Protein AF-A0A3C1B8A2-F1 (afdb_monomer)

Secondary structure (DSSP, 8-state):
-EE--TTSTTHHHHHHHHHHHHHHHHHHHT--------EE-GGGSS--B----------TT----S---SSSPPEEEEESPB-STTTTHHHHHTS---TTGGG--S------HHHHHHHHHHHHHHHHHT-EEEEEE--TTHHHHHHHHHHHHTT------GGGS-BSSTT--HHHHHH---SSEEEEEE-GGGHHHHHHH-

Solvent-accessible surface area (backbone atoms only — not comparable to full-atom values): 11774 Å² total; per-residue (Å²): 62,38,33,14,30,83,83,41,87,61,31,61,59,50,53,53,51,51,52,50,49,54,49,52,39,30,62,63,45,68,50,83,83,88,73,86,59,81,48,69,39,65,88,19,61,86,59,62,46,85,76,85,86,86,87,84,89,75,59,90,91,68,73,81,46,48,39,40,74,78,84,91,54,50,76,44,83,46,65,54,54,43,35,73,28,15,56,60,39,59,61,56,76,71,50,84,92,58,98,66,56,88,75,65,78,77,45,78,63,73,77,56,34,64,60,36,37,52,43,50,53,39,50,58,54,41,53,72,72,66,27,60,60,17,50,40,66,30,48,71,38,7,54,49,44,39,48,49,54,22,15,55,68,38,78,46,86,73,88,82,65,74,89,73,56,60,61,71,52,82,89,67,46,73,67,42,60,34,26,14,26,33,48,51,32,37,41,31,32,37,41,74,92,34,48,70,62,52,59,70,66,107

Foldseek 3Di:
DEAEAPPQPCRVVVVVVLVCVCCVLCVLLVHDPPDDDYYYYNVCSPPGDDDDDDDDDDDPVLDAALADEDDPFDKDKDFDAFDLAQQCVVVVVVDDDDPCVVVPPDRDADDDSNRLSLLVVLVVVLSVVVFFNHKDAAAAQGQQCSQVVNQVSNVHHDDDDLVPGGHPDPPDDPSSRRGTRHPTMMITTTDPVCVVVSVVSD

Structure (mmCIF, N/CA/C/O backbone):
data_AF-A0A3C1B8A2-F1
#
_entry.id   AF-A0A3C1B8A2-F1
#
loop_
_atom_site.group_PDB
_atom_site.id
_atom_site.type_symbol
_atom_site.label_atom_id
_atom_site.label_alt_id
_atom_site.label_comp_id
_atom_site.label_asym_id
_atom_site.label_entity_id
_atom_site.label_seq_id
_atom_site.pdbx_PDB_ins_code
_atom_site.Cartn_x
_atom_site.Cartn_y
_atom_site.Cartn_z
_atom_site.occupancy
_atom_site.B_iso_or_equiv
_atom_site.auth_seq_id
_atom_site.auth_comp_id
_atom_site.auth_asym_id
_atom_site.auth_atom_id
_atom_site.pdbx_PDB_model_num
ATOM 1 N N . LEU A 1 1 ? 1.945 -1.568 -19.629 1.00 96.62 1 LEU A N 1
ATOM 2 C CA . LEU A 1 1 ? 3.411 -1.673 -19.493 1.00 96.62 1 LEU A CA 1
ATOM 3 C C . LEU A 1 1 ? 4.050 -1.090 -20.739 1.00 96.62 1 LEU A C 1
ATOM 5 O O . LEU A 1 1 ? 3.751 -1.561 -21.833 1.00 96.62 1 LEU A O 1
ATOM 9 N N . SER A 1 2 ? 4.893 -0.077 -20.579 1.00 97.94 2 SER A N 1
ATOM 10 C CA . SER A 1 2 ? 5.586 0.559 -21.702 1.00 97.94 2 SER A CA 1
ATOM 11 C C . SER A 1 2 ? 7.087 0.496 -21.473 1.00 97.94 2 SER A C 1
ATOM 13 O O . SER A 1 2 ? 7.578 0.992 -20.461 1.00 97.94 2 SER A O 1
ATOM 15 N N . PHE A 1 3 ? 7.806 -0.130 -22.396 1.00 98.25 3 PHE A N 1
ATOM 16 C CA . PHE A 1 3 ? 9.257 -0.282 -22.332 1.00 98.25 3 PHE A CA 1
ATOM 17 C C . PHE A 1 3 ? 9.930 0.388 -23.526 1.00 98.25 3 PHE A C 1
ATOM 19 O O . PHE A 1 3 ? 9.269 0.729 -24.508 1.00 98.25 3 PHE A O 1
ATOM 26 N N . GLY A 1 4 ? 11.247 0.575 -23.421 1.00 97.69 4 GLY A N 1
ATOM 27 C CA . GLY A 1 4 ? 12.079 1.108 -24.495 1.00 97.69 4 GLY A CA 1
ATOM 28 C C . GLY A 1 4 ? 12.075 0.243 -25.756 1.00 97.69 4 GLY A C 1
ATOM 29 O O . GLY A 1 4 ? 11.410 -0.790 -25.833 1.00 97.69 4 GLY A O 1
ATOM 30 N N . ALA A 1 5 ? 12.874 0.630 -26.745 1.00 97.75 5 ALA A N 1
ATOM 31 C CA . ALA A 1 5 ? 13.094 -0.164 -27.946 1.00 97.75 5 ALA A CA 1
ATOM 32 C C . ALA A 1 5 ? 13.555 -1.592 -27.592 1.00 97.75 5 ALA A C 1
ATOM 34 O O . ALA A 1 5 ? 14.249 -1.813 -26.595 1.00 97.75 5 ALA A O 1
ATOM 35 N N . VAL A 1 6 ? 13.156 -2.576 -28.400 1.00 96.38 6 VAL A N 1
ATOM 36 C CA . VAL A 1 6 ? 13.402 -4.007 -28.125 1.00 96.38 6 VAL A CA 1
ATOM 37 C C . VAL A 1 6 ? 14.900 -4.339 -28.094 1.00 96.38 6 VAL A C 1
ATOM 39 O O . VAL A 1 6 ? 15.326 -5.213 -27.342 1.00 96.38 6 VAL A O 1
ATOM 42 N N . ASP A 1 7 ? 15.695 -3.625 -28.886 1.00 96.56 7 ASP A N 1
ATOM 43 C CA . ASP A 1 7 ? 17.152 -3.733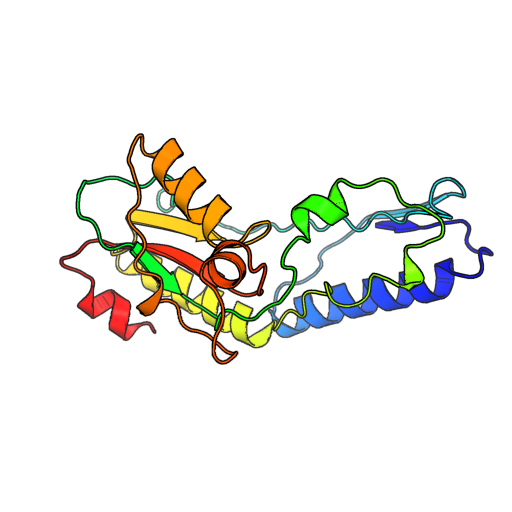 -28.981 1.00 96.56 7 ASP A CA 1
ATOM 44 C C . ASP A 1 7 ? 17.902 -2.865 -27.957 1.00 96.56 7 ASP A C 1
ATOM 46 O O . ASP A 1 7 ? 19.120 -2.995 -27.816 1.00 96.56 7 ASP A O 1
ATOM 50 N N . HIS A 1 8 ? 17.202 -2.011 -27.202 1.00 96.88 8 HIS A N 1
ATOM 51 C CA . HIS A 1 8 ? 17.835 -1.192 -26.179 1.00 96.88 8 HIS A CA 1
ATOM 52 C C . HIS A 1 8 ? 18.390 -2.083 -25.045 1.00 96.88 8 HIS A C 1
ATOM 54 O O . HIS A 1 8 ? 17.655 -2.923 -24.508 1.00 96.88 8 HIS A O 1
ATOM 60 N N . PRO A 1 9 ? 19.654 -1.894 -24.605 1.00 96.06 9 PRO A N 1
ATOM 61 C CA . PRO A 1 9 ? 20.339 -2.834 -23.709 1.00 96.06 9 PRO A CA 1
ATOM 62 C C . PRO A 1 9 ? 19.605 -3.135 -22.394 1.00 96.06 9 PRO A C 1
ATOM 64 O O . PRO A 1 9 ? 19.678 -4.252 -21.884 1.00 96.06 9 PRO A O 1
ATOM 67 N N . LYS A 1 10 ? 18.875 -2.151 -21.846 1.00 94.31 10 LYS A N 1
ATOM 68 C CA . LYS A 1 10 ? 18.133 -2.293 -20.579 1.00 94.31 10 LYS A CA 1
ATOM 69 C C . LYS A 1 10 ? 16.768 -2.971 -20.742 1.00 94.31 10 LYS A C 1
ATOM 71 O O . LYS A 1 10 ? 16.270 -3.555 -19.780 1.00 94.31 10 LYS A O 1
ATOM 76 N N . THR A 1 11 ? 16.160 -2.920 -21.930 1.00 96.69 11 THR A N 1
ATOM 77 C CA . THR A 1 11 ? 14.754 -3.313 -22.137 1.00 96.69 11 THR A CA 1
ATOM 78 C C . THR A 1 11 ? 14.507 -4.758 -21.733 1.00 96.69 11 THR A C 1
ATOM 80 O O . THR A 1 11 ? 13.578 -5.037 -20.977 1.00 96.69 11 THR A O 1
ATOM 83 N N . ARG A 1 12 ? 15.377 -5.680 -22.159 1.00 96.38 12 ARG A N 1
ATOM 84 C CA . ARG A 1 12 ? 15.237 -7.105 -21.831 1.00 96.38 12 ARG A CA 1
ATOM 85 C C . ARG A 1 12 ? 15.228 -7.351 -20.320 1.00 96.38 12 ARG A C 1
ATOM 87 O O . ARG A 1 12 ? 14.372 -8.082 -19.829 1.00 96.38 12 ARG A O 1
ATOM 94 N N . GLN A 1 13 ? 16.156 -6.740 -19.585 1.00 96.44 13 GLN A N 1
ATOM 9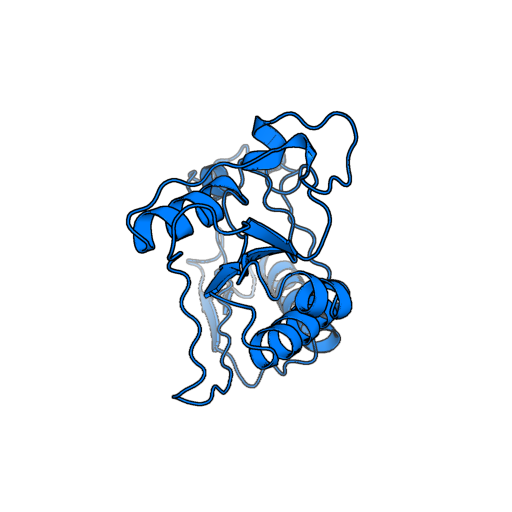5 C CA . GLN A 1 13 ? 16.233 -6.889 -18.131 1.00 96.44 13 GLN A CA 1
ATOM 96 C C . GLN A 1 13 ? 14.988 -6.317 -17.440 1.00 96.44 13 GLN A C 1
ATOM 98 O O . GLN A 1 13 ? 14.434 -6.972 -16.559 1.00 96.44 13 GLN A O 1
ATOM 103 N N . LEU A 1 14 ? 14.534 -5.129 -17.853 1.00 96.31 14 LEU A N 1
ATOM 104 C CA . LEU A 1 14 ? 13.362 -4.469 -17.273 1.00 96.31 14 LEU A CA 1
ATOM 105 C C . LEU A 1 14 ? 12.083 -5.284 -17.487 1.00 96.31 14 LEU A C 1
ATOM 107 O O . LEU A 1 14 ? 11.340 -5.502 -16.535 1.00 96.31 14 LEU A O 1
ATOM 111 N N . VAL A 1 15 ? 11.856 -5.796 -18.700 1.00 97.31 15 VAL A N 1
ATOM 112 C CA . VAL A 1 15 ? 10.693 -6.647 -18.999 1.00 97.31 15 VAL A CA 1
ATOM 113 C C . VAL A 1 15 ? 10.686 -7.886 -18.107 1.00 97.31 15 VAL A C 1
ATOM 115 O O . VAL A 1 15 ? 9.673 -8.176 -17.475 1.00 97.31 15 VAL A O 1
ATOM 118 N N . HIS A 1 16 ? 11.812 -8.602 -18.010 1.00 96.75 16 HIS A N 1
ATOM 119 C CA . HIS A 1 16 ? 11.897 -9.796 -17.166 1.00 96.75 16 HIS A CA 1
ATOM 120 C C . HIS A 1 16 ? 11.670 -9.475 -15.685 1.00 96.75 16 HIS A C 1
ATOM 122 O O . HIS A 1 16 ? 10.923 -10.195 -15.028 1.00 96.75 16 HIS A O 1
ATOM 128 N N . GLY A 1 17 ? 12.271 -8.397 -15.172 1.00 96.50 17 GLY A N 1
ATOM 129 C CA . GLY A 1 17 ? 12.111 -7.983 -13.777 1.00 96.50 17 GLY A CA 1
ATOM 130 C C . GLY A 1 17 ? 10.673 -7.596 -13.437 1.00 96.50 17 GLY A C 1
ATOM 131 O O . GLY A 1 17 ? 10.129 -8.081 -12.449 1.00 96.50 17 GLY A O 1
ATOM 132 N N . VAL A 1 18 ? 10.029 -6.786 -14.281 1.00 96.44 18 VAL A N 1
ATOM 133 C CA . VAL A 1 18 ? 8.643 -6.341 -14.068 1.00 96.44 18 VAL A CA 1
ATOM 134 C C . VAL A 1 18 ? 7.668 -7.513 -14.143 1.00 96.44 18 VAL A C 1
ATOM 136 O O . VAL A 1 18 ? 6.825 -7.658 -13.263 1.00 96.44 18 VAL A O 1
ATOM 139 N N . VAL A 1 19 ? 7.793 -8.382 -15.150 1.00 96.31 19 VAL A N 1
ATOM 140 C CA . VAL A 1 19 ? 6.916 -9.557 -15.283 1.00 96.31 19 VAL A CA 1
ATOM 141 C C . VAL A 1 19 ? 7.107 -10.519 -14.109 1.00 96.31 19 VAL A C 1
ATOM 143 O O . VAL A 1 19 ? 6.121 -11.016 -13.568 1.00 96.31 19 VAL A O 1
ATOM 146 N N . ALA A 1 20 ? 8.351 -10.753 -13.679 1.00 96.44 20 ALA A N 1
ATOM 147 C CA . ALA A 1 20 ? 8.633 -11.587 -12.515 1.00 96.44 20 ALA A CA 1
ATOM 148 C C . ALA A 1 20 ? 8.085 -10.976 -11.216 1.00 96.44 20 ALA A C 1
ATOM 150 O O . ALA A 1 20 ? 7.533 -11.710 -10.404 1.00 96.44 20 ALA A O 1
ATOM 151 N N . GLY A 1 21 ? 8.188 -9.656 -11.032 1.00 95.12 21 GLY A N 1
ATOM 152 C CA . GLY A 1 21 ? 7.644 -8.954 -9.866 1.00 95.12 21 GLY A CA 1
ATOM 153 C C . GLY A 1 21 ? 6.117 -9.005 -9.805 1.00 95.12 21 GLY A C 1
ATOM 154 O O . GLY A 1 21 ? 5.563 -9.433 -8.796 1.00 95.12 21 GLY A O 1
ATOM 155 N N . ILE A 1 22 ? 5.439 -8.650 -10.905 1.00 96.19 22 ILE A N 1
ATOM 156 C CA . ILE A 1 22 ? 3.970 -8.710 -11.007 1.00 96.19 22 ILE A CA 1
ATOM 157 C C . ILE A 1 22 ? 3.481 -10.142 -10.775 1.00 96.19 22 ILE A C 1
ATOM 159 O O . ILE A 1 22 ? 2.590 -10.368 -9.959 1.00 96.19 22 ILE A O 1
ATOM 163 N N . GLY A 1 23 ? 4.084 -11.115 -11.466 1.00 95.38 23 GLY A N 1
ATOM 164 C CA . GLY A 1 23 ? 3.719 -12.522 -11.326 1.00 95.38 23 GLY A CA 1
ATOM 165 C C . GLY A 1 23 ? 4.007 -13.060 -9.926 1.00 95.38 23 GLY A C 1
ATOM 166 O O . GLY A 1 23 ? 3.169 -13.747 -9.357 1.00 95.38 23 GLY A O 1
ATOM 167 N N . GLY A 1 24 ? 5.162 -12.732 -9.346 1.00 95.38 24 GLY A N 1
ATOM 168 C CA . GLY A 1 24 ? 5.542 -13.163 -8.002 1.00 95.38 24 GLY A CA 1
ATOM 169 C C . GLY A 1 24 ? 4.567 -12.665 -6.941 1.00 95.38 24 GLY A C 1
ATOM 170 O O . GLY A 1 24 ? 4.041 -13.470 -6.176 1.00 95.38 24 GLY A O 1
ATOM 171 N N . TYR A 1 25 ? 4.265 -11.365 -6.944 1.00 96.62 25 TYR A N 1
ATOM 172 C CA . TYR A 1 25 ? 3.342 -10.783 -5.972 1.00 96.62 25 TYR A CA 1
ATOM 173 C C . TYR A 1 25 ? 1.909 -11.285 -6.190 1.00 96.62 25 TYR A C 1
ATOM 175 O O . TYR A 1 25 ? 1.302 -11.822 -5.268 1.00 96.62 25 TYR A O 1
ATOM 183 N N . GLY A 1 26 ? 1.386 -11.191 -7.419 1.00 96.19 26 GLY A N 1
ATOM 184 C CA . GLY A 1 26 ? 0.009 -11.581 -7.738 1.00 96.19 26 GLY A CA 1
ATOM 185 C C . GLY A 1 26 ? -0.284 -13.060 -7.471 1.00 96.19 26 GLY A C 1
ATOM 186 O O . GLY A 1 26 ? -1.326 -13.387 -6.903 1.00 96.19 26 GLY A O 1
ATOM 187 N N . ASN A 1 27 ? 0.653 -13.958 -7.801 1.00 95.81 27 ASN A N 1
ATOM 188 C CA . ASN A 1 27 ? 0.482 -15.394 -7.563 1.00 95.81 27 ASN A CA 1
ATOM 189 C C . ASN A 1 27 ? 0.481 -15.740 -6.068 1.00 95.81 27 ASN A C 1
ATOM 191 O O . ASN A 1 27 ? -0.343 -16.544 -5.641 1.00 95.81 27 ASN A O 1
ATOM 195 N N . CYS A 1 28 ? 1.383 -15.148 -5.277 1.00 95.62 28 CYS A N 1
ATOM 196 C CA . CYS A 1 28 ? 1.434 -15.367 -3.828 1.00 95.62 28 CYS A CA 1
ATOM 197 C C . CYS A 1 28 ? 0.224 -14.754 -3.112 1.00 95.62 28 CYS A C 1
ATOM 199 O O . CYS A 1 28 ? -0.340 -15.382 -2.220 1.00 95.62 28 CYS A O 1
ATOM 201 N N . PHE A 1 29 ? -0.198 -13.563 -3.539 1.00 95.25 29 PHE A N 1
ATOM 202 C CA . PHE A 1 29 ? -1.385 -12.888 -3.020 1.00 95.25 29 PHE A CA 1
ATOM 203 C C . PHE A 1 29 ? -2.688 -13.610 -3.417 1.00 95.25 29 PHE A C 1
ATOM 205 O O . PHE A 1 29 ? -3.696 -13.542 -2.714 1.00 95.25 29 PHE A O 1
ATOM 212 N N . GLY A 1 30 ? -2.667 -14.361 -4.522 1.00 95.38 30 GLY A N 1
ATOM 213 C CA . GLY A 1 30 ? -3.800 -15.153 -5.000 1.00 95.38 30 GLY A CA 1
ATOM 214 C C . GLY A 1 30 ? -4.795 -14.362 -5.851 1.00 95.38 30 GLY A C 1
ATOM 215 O O . GLY A 1 30 ? -5.960 -14.749 -5.934 1.00 95.38 30 GLY A 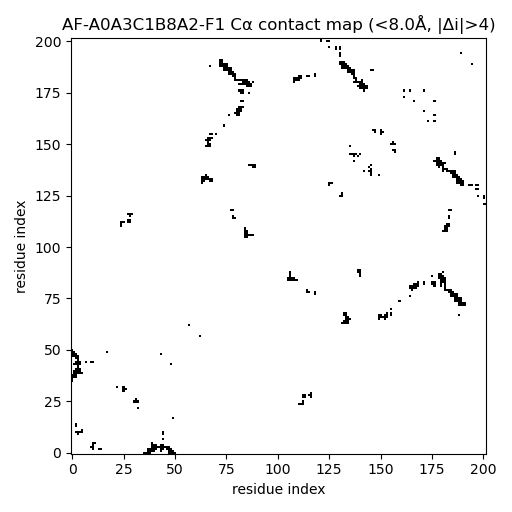O 1
ATOM 216 N N . VAL A 1 31 ? -4.354 -13.272 -6.491 1.00 95.94 31 VAL A N 1
ATOM 217 C CA . VAL A 1 31 ? -5.174 -12.476 -7.419 1.00 95.94 31 VAL A CA 1
ATOM 218 C C . VAL A 1 31 ? -4.642 -12.635 -8.846 1.00 95.94 31 VAL A C 1
ATOM 220 O O . VAL A 1 31 ? -3.487 -12.295 -9.116 1.00 95.94 31 VAL A O 1
ATOM 223 N N . PRO A 1 32 ? -5.457 -13.145 -9.789 1.00 96.19 32 PRO A N 1
ATOM 224 C CA . PRO A 1 32 ? -4.994 -13.408 -11.143 1.00 96.19 32 PRO A CA 1
ATOM 225 C C . PRO A 1 32 ? -4.818 -12.114 -11.945 1.00 96.19 32 PRO A C 1
ATOM 227 O O . PRO A 1 32 ? -5.691 -11.247 -11.974 1.00 96.19 32 PRO A O 1
ATOM 230 N N . THR A 1 33 ? -3.725 -12.026 -12.703 1.00 97.31 33 THR A N 1
ATOM 231 C CA . THR A 1 33 ? -3.608 -11.044 -13.789 1.00 97.31 33 THR A CA 1
ATOM 232 C C . THR A 1 33 ? -4.442 -11.516 -14.983 1.00 97.31 33 THR A C 1
ATOM 234 O O . THR A 1 33 ? -4.019 -12.384 -15.742 1.00 97.31 33 THR A O 1
ATOM 237 N N . VAL A 1 34 ? -5.643 -10.957 -15.145 1.00 96.88 34 VAL A N 1
ATOM 238 C CA . VAL A 1 34 ? -6.609 -11.369 -16.189 1.00 96.88 34 VAL A CA 1
ATOM 239 C C . VAL A 1 34 ? -6.287 -10.838 -17.589 1.00 96.88 34 VAL A C 1
ATOM 241 O O . VAL A 1 34 ? -6.840 -11.309 -18.579 1.00 96.88 34 VAL A O 1
ATOM 244 N N . GLY A 1 35 ? -5.401 -9.850 -17.687 1.00 96.31 35 GLY A N 1
ATOM 245 C CA . GLY A 1 35 ? -5.004 -9.232 -18.942 1.00 96.31 35 GLY A CA 1
ATOM 246 C C . GLY A 1 35 ? -4.015 -8.098 -18.712 1.00 96.31 35 GLY A C 1
ATOM 247 O O . GLY A 1 35 ? -3.633 -7.799 -17.582 1.00 96.31 35 GLY A O 1
ATOM 248 N N . GLY A 1 36 ? -3.597 -7.460 -19.798 1.00 96.06 36 GLY A N 1
ATOM 249 C CA . GLY A 1 36 ? -2.694 -6.324 -19.737 1.00 96.06 36 GLY A CA 1
ATOM 250 C C . GLY A 1 36 ? -2.383 -5.772 -21.116 1.00 96.06 36 GLY A C 1
ATOM 251 O O . GLY A 1 36 ? -2.708 -6.368 -22.141 1.00 96.06 36 GLY A O 1
ATOM 252 N N . GLU A 1 37 ? -1.724 -4.623 -21.121 1.00 97.06 37 GLU A N 1
ATOM 253 C CA . GLU A 1 37 ? -1.239 -3.978 -22.330 1.00 97.06 37 GLU A CA 1
ATOM 254 C C . GLU A 1 37 ? 0.284 -3.865 -22.280 1.00 97.06 37 GLU A C 1
ATOM 256 O O . GLU A 1 37 ? 0.848 -3.439 -21.267 1.00 97.06 37 GLU A O 1
ATOM 261 N N . LEU A 1 38 ? 0.946 -4.222 -23.381 1.00 96.88 38 LEU A N 1
ATOM 262 C CA . LEU A 1 38 ? 2.394 -4.153 -23.534 1.00 96.88 38 LEU A CA 1
ATOM 263 C C . LEU A 1 38 ? 2.746 -3.356 -24.790 1.00 96.88 38 LEU A C 1
ATOM 265 O O . LEU A 1 38 ? 2.253 -3.658 -25.875 1.00 96.88 38 LEU A O 1
ATOM 269 N N . ARG A 1 39 ? 3.614 -2.355 -24.640 1.00 97.31 39 ARG A N 1
ATOM 270 C CA . ARG A 1 39 ? 4.096 -1.501 -25.731 1.00 97.31 39 ARG A CA 1
ATOM 271 C C . ARG A 1 39 ? 5.615 -1.343 -25.649 1.00 97.31 39 ARG A C 1
ATOM 273 O O . ARG A 1 39 ? 6.172 -1.305 -24.551 1.00 97.31 39 ARG A O 1
ATOM 280 N N . PHE A 1 40 ? 6.255 -1.211 -26.807 1.00 98.19 40 PHE A N 1
ATOM 281 C CA . PHE A 1 40 ? 7.679 -0.903 -26.938 1.00 98.19 40 PHE A CA 1
ATOM 282 C C . PHE A 1 40 ? 7.833 0.347 -27.798 1.00 98.19 40 PHE A C 1
ATOM 284 O O . PHE A 1 40 ? 7.345 0.366 -28.926 1.00 98.19 40 PHE A O 1
ATOM 291 N N . ASP A 1 41 ? 8.487 1.375 -27.268 1.00 98.00 41 ASP A N 1
ATOM 292 C CA . ASP A 1 41 ? 8.727 2.629 -27.981 1.00 98.00 41 ASP A CA 1
ATOM 293 C C . ASP A 1 41 ? 10.050 3.260 -27.505 1.00 98.00 41 ASP A C 1
ATOM 295 O O . ASP A 1 41 ? 10.306 3.273 -26.296 1.00 98.00 41 ASP A O 1
ATOM 299 N N . PRO A 1 42 ? 10.904 3.790 -28.405 1.00 97.50 42 PRO A N 1
ATOM 300 C CA . PRO A 1 42 ? 12.152 4.454 -28.024 1.00 97.50 42 PRO A CA 1
ATOM 301 C C . PRO A 1 42 ? 11.993 5.582 -26.993 1.00 97.50 42 PRO A C 1
ATOM 303 O O . PRO A 1 42 ? 12.933 5.838 -26.238 1.00 97.50 42 PRO A O 1
ATOM 306 N N . ALA A 1 43 ? 10.822 6.225 -26.908 1.00 96.69 43 ALA A N 1
ATOM 307 C CA . ALA A 1 43 ? 10.524 7.242 -25.899 1.00 96.69 43 ALA A CA 1
ATOM 308 C C . ALA A 1 43 ? 10.679 6.725 -24.454 1.00 96.69 43 ALA A C 1
ATOM 310 O O . ALA A 1 43 ? 10.949 7.507 -23.544 1.00 96.69 43 ALA A O 1
ATOM 311 N N . TYR A 1 44 ? 10.576 5.410 -24.240 1.00 96.44 44 TYR A N 1
ATOM 312 C CA . TYR A 1 44 ? 10.717 4.768 -22.930 1.00 96.44 44 TYR A CA 1
ATOM 313 C C . TYR A 1 44 ? 12.105 4.140 -22.696 1.00 96.44 44 TYR A C 1
ATOM 315 O O . TYR A 1 44 ? 12.271 3.339 -21.775 1.0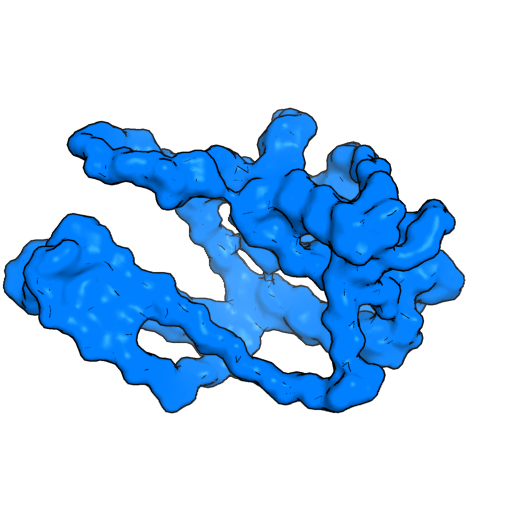0 96.44 44 TYR A O 1
ATOM 323 N N . ASN A 1 45 ? 13.117 4.469 -23.512 1.00 93.75 45 ASN A N 1
ATOM 324 C CA . ASN A 1 45 ? 14.493 3.981 -23.320 1.00 93.75 45 ASN A CA 1
ATOM 325 C C . ASN A 1 45 ? 15.106 4.437 -21.986 1.00 93.75 45 ASN A C 1
ATOM 327 O O . ASN A 1 45 ? 15.877 3.691 -21.379 1.00 93.75 45 ASN A O 1
ATOM 331 N N . GLY A 1 46 ? 14.764 5.653 -21.546 1.00 89.44 46 GLY A N 1
ATOM 332 C CA . GLY A 1 46 ? 15.151 6.183 -20.237 1.00 89.44 46 GLY A CA 1
ATOM 333 C C . GLY A 1 46 ? 14.237 5.668 -19.127 1.00 89.44 46 GLY A C 1
ATOM 334 O O . GLY A 1 46 ? 14.694 4.973 -18.223 1.00 89.44 46 GLY A O 1
ATOM 335 N N . ASN A 1 47 ? 12.937 5.961 -19.246 1.00 90.38 47 ASN A N 1
ATOM 336 C CA . ASN A 1 47 ? 11.938 5.688 -18.213 1.00 90.38 47 ASN A CA 1
ATOM 337 C C . ASN A 1 47 ? 10.859 4.739 -18.744 1.00 90.38 47 ASN A C 1
ATOM 339 O O . ASN A 1 47 ? 10.072 5.119 -19.609 1.00 90.38 47 ASN A O 1
ATOM 343 N N . CYS A 1 48 ? 10.790 3.516 -18.217 1.00 94.75 48 CYS A N 1
ATOM 344 C CA . CYS A 1 48 ? 9.673 2.612 -18.495 1.00 94.75 48 CYS A CA 1
ATOM 345 C C . CYS A 1 48 ? 8.432 2.980 -17.666 1.00 94.75 48 CYS A C 1
ATOM 347 O O . CYS A 1 48 ? 8.554 3.543 -16.580 1.00 94.75 48 CYS A O 1
ATOM 349 N N . LEU A 1 49 ? 7.244 2.592 -18.136 1.00 96.19 49 LEU A N 1
ATOM 350 C CA . LEU A 1 49 ? 5.987 2.746 -17.398 1.00 96.19 49 LEU A CA 1
ATOM 351 C C . LEU A 1 49 ? 5.446 1.394 -16.931 1.00 96.19 49 LEU A C 1
ATOM 353 O O . LEU A 1 49 ? 5.148 0.507 -17.743 1.00 96.19 49 LEU A O 1
ATOM 357 N N . VAL A 1 50 ? 5.254 1.273 -15.618 1.00 96.31 50 VAL A N 1
ATOM 358 C CA . VAL A 1 50 ? 4.680 0.098 -14.956 1.00 96.31 50 VAL A CA 1
ATOM 359 C C . VAL A 1 50 ? 3.402 0.516 -14.238 1.00 96.31 50 VAL A C 1
ATOM 361 O O . VAL A 1 50 ? 3.422 0.905 -13.078 1.00 96.31 50 VAL A O 1
ATOM 364 N N . ASN A 1 51 ? 2.281 0.436 -14.953 1.00 96.56 51 ASN A N 1
ATOM 365 C CA . ASN A 1 51 ? 0.960 0.699 -14.387 1.00 96.56 51 ASN A CA 1
ATOM 366 C C . ASN A 1 51 ? 0.288 -0.633 -14.049 1.00 96.56 51 ASN A C 1
ATOM 368 O O . ASN A 1 51 ? 0.210 -1.512 -14.913 1.00 96.56 51 ASN A O 1
ATOM 372 N N . ALA A 1 52 ? -0.216 -0.750 -12.823 1.00 94.75 52 ALA A N 1
ATOM 373 C CA . ALA A 1 52 ? -1.022 -1.872 -12.360 1.00 94.75 52 ALA A CA 1
ATOM 374 C C . ALA A 1 52 ? -2.461 -1.404 -12.110 1.00 94.75 52 ALA A C 1
ATOM 376 O O . ALA A 1 52 ? -2.686 -0.326 -11.567 1.00 94.75 52 ALA A O 1
ATOM 377 N N . PHE A 1 53 ? -3.430 -2.216 -12.523 1.00 96.19 53 PHE A N 1
ATOM 378 C CA . PHE A 1 53 ? -4.848 -1.993 -12.269 1.00 96.19 53 PHE A CA 1
ATOM 379 C C . PHE A 1 53 ? -5.394 -3.190 -11.495 1.00 96.19 53 PHE A C 1
ATOM 381 O O . PHE A 1 53 ? -5.170 -4.332 -11.899 1.00 96.19 53 PHE A O 1
ATOM 388 N N . ALA A 1 54 ? -6.108 -2.920 -10.406 1.00 95.19 54 ALA A N 1
ATOM 389 C CA . ALA A 1 54 ? -6.781 -3.925 -9.597 1.00 95.19 54 ALA A CA 1
ATOM 390 C C . ALA A 1 54 ? -8.296 -3.700 -9.651 1.00 95.19 54 ALA A C 1
ATOM 392 O O . ALA A 1 54 ? -8.767 -2.564 -9.626 1.00 95.19 54 ALA A O 1
ATOM 393 N N . ALA A 1 55 ? -9.051 -4.794 -9.716 1.00 95.12 55 ALA A N 1
ATOM 394 C CA . ALA A 1 55 ? -10.505 -4.783 -9.649 1.00 95.12 55 ALA A CA 1
ATOM 395 C C . ALA A 1 55 ? -10.978 -5.868 -8.682 1.00 95.12 55 ALA A C 1
ATOM 397 O O . ALA A 1 55 ? -10.462 -6.986 -8.694 1.00 95.12 55 ALA A O 1
ATOM 398 N N . GLY A 1 56 ? -11.975 -5.530 -7.870 1.00 93.12 56 GLY A N 1
ATOM 399 C CA . GLY A 1 56 ? -12.623 -6.428 -6.922 1.00 93.12 56 GLY A CA 1
ATOM 400 C C . GLY A 1 56 ? -14.138 -6.254 -6.958 1.00 93.12 56 GLY A C 1
ATOM 401 O O . GLY A 1 56 ? -14.649 -5.273 -7.500 1.00 93.12 56 GLY A O 1
ATOM 402 N N . LEU A 1 57 ? -14.854 -7.225 -6.397 1.00 93.31 57 LEU A N 1
ATOM 403 C CA . LEU A 1 57 ? -16.300 -7.156 -6.211 1.00 93.31 57 LEU A CA 1
ATOM 404 C C . LEU A 1 57 ? -16.596 -6.648 -4.801 1.00 93.31 57 LEU A C 1
ATOM 406 O O . LEU A 1 57 ? -15.949 -7.072 -3.847 1.00 93.31 57 LEU A O 1
ATOM 410 N N . ALA A 1 58 ? -17.588 -5.773 -4.679 1.00 91.50 58 ALA A N 1
ATOM 411 C CA . ALA A 1 58 ? -18.094 -5.301 -3.400 1.00 91.50 58 ALA A CA 1
ATOM 412 C C . ALA A 1 58 ? -19.622 -5.260 -3.443 1.00 91.50 58 ALA A C 1
ATOM 414 O O . ALA A 1 58 ? -20.209 -4.886 -4.465 1.00 91.50 58 ALA A O 1
ATOM 415 N N . ASP A 1 59 ? -20.257 -5.627 -2.332 1.00 90.94 59 ASP A N 1
ATOM 416 C CA . ASP A 1 59 ? -21.691 -5.419 -2.163 1.00 90.94 59 ASP A CA 1
ATOM 417 C C . ASP A 1 59 ? -21.960 -3.910 -2.045 1.00 90.94 59 ASP A C 1
ATOM 419 O O . ASP A 1 59 ? -21.247 -3.191 -1.340 1.00 90.94 59 ASP A O 1
ATOM 423 N N . ALA A 1 60 ? -22.990 -3.414 -2.735 1.00 91.12 60 ALA A N 1
ATOM 424 C CA . ALA A 1 60 ? -23.274 -1.977 -2.815 1.00 91.12 60 ALA A CA 1
ATOM 425 C C . ALA A 1 60 ? -23.584 -1.334 -1.448 1.00 91.12 60 ALA A C 1
ATOM 427 O O . ALA A 1 60 ? -23.396 -0.132 -1.274 1.00 91.12 60 ALA A O 1
ATOM 428 N N . ASP A 1 61 ? -24.052 -2.127 -0.485 1.00 88.06 61 ASP A N 1
ATOM 429 C CA . ASP A 1 61 ? -24.354 -1.728 0.890 1.00 88.06 61 ASP A CA 1
ATOM 430 C C . ASP A 1 61 ? -23.179 -1.936 1.865 1.00 88.06 61 ASP A C 1
ATOM 432 O O . ASP A 1 61 ? -23.291 -1.578 3.036 1.00 88.06 61 ASP A O 1
ATOM 436 N N . LYS A 1 62 ? -22.038 -2.461 1.395 1.00 86.81 62 LYS A N 1
ATOM 437 C CA . LYS A 1 62 ? -20.823 -2.714 2.194 1.00 86.81 62 LYS A CA 1
ATOM 438 C C . LYS A 1 62 ? -19.612 -1.949 1.663 1.00 86.81 62 LYS A C 1
ATOM 440 O O . LYS A 1 62 ? -18.489 -2.451 1.651 1.00 86.81 62 LYS A O 1
ATOM 445 N N . ILE A 1 63 ? -19.847 -0.720 1.208 1.00 87.12 63 ILE A N 1
ATOM 446 C CA . ILE A 1 63 ? -18.789 0.192 0.773 1.00 87.12 63 ILE A CA 1
ATOM 447 C C . ILE A 1 63 ? -18.279 0.961 1.991 1.00 87.12 63 ILE A C 1
ATOM 449 O O . ILE A 1 63 ? -18.994 1.783 2.566 1.00 87.12 63 ILE A O 1
ATOM 453 N N . PHE A 1 64 ? -17.028 0.701 2.365 1.00 86.62 64 PHE A N 1
ATOM 454 C CA . PHE A 1 64 ? -16.344 1.407 3.444 1.00 86.62 64 PHE A CA 1
ATOM 455 C C . PHE A 1 64 ? -15.616 2.629 2.894 1.00 86.62 64 PHE A C 1
ATOM 457 O O . PHE A 1 64 ? -14.908 2.550 1.890 1.00 86.62 64 PHE A O 1
ATOM 464 N N . TYR A 1 65 ? -15.788 3.765 3.565 1.00 85.88 65 TYR A N 1
ATOM 465 C CA . TYR A 1 65 ? -15.158 5.024 3.183 1.00 85.88 65 TYR A CA 1
ATOM 466 C C . TYR A 1 65 ? -13.918 5.290 4.036 1.00 85.88 65 TYR A C 1
ATOM 468 O O . TYR A 1 65 ? -13.829 4.873 5.189 1.00 85.88 65 TYR A O 1
ATOM 476 N N . SER A 1 66 ? -12.976 6.058 3.495 1.00 85.06 66 SER A N 1
ATOM 477 C CA . SER A 1 66 ? -11.767 6.469 4.216 1.00 85.06 66 SER A CA 1
ATOM 478 C C . SER A 1 66 ? -11.970 7.673 5.146 1.00 85.06 66 SER A C 1
ATOM 480 O O . SER A 1 66 ? -11.019 8.132 5.770 1.00 85.06 66 SER A O 1
ATOM 482 N N . ALA A 1 67 ? -13.172 8.254 5.198 1.00 86.62 67 ALA A N 1
ATOM 483 C CA . ALA A 1 67 ? -13.448 9.438 6.007 1.00 86.62 67 ALA A CA 1
ATOM 484 C C . ALA A 1 67 ? -13.643 9.041 7.475 1.00 86.62 67 ALA A C 1
ATOM 486 O O . ALA A 1 67 ? -14.583 8.313 7.796 1.00 86.62 67 ALA A O 1
ATOM 487 N N . ALA A 1 68 ? -12.771 9.515 8.370 1.00 83.12 68 ALA A N 1
ATOM 488 C CA . ALA A 1 68 ? -12.991 9.329 9.800 1.00 83.12 68 ALA A CA 1
ATOM 489 C C . ALA A 1 68 ? -14.272 10.045 10.247 1.00 83.12 68 ALA A C 1
ATOM 491 O O . ALA A 1 68 ? -14.629 11.105 9.735 1.00 83.12 68 ALA A O 1
ATOM 492 N N . SER A 1 69 ? -14.953 9.483 11.241 1.00 86.38 69 SER A N 1
ATOM 493 C CA . SER A 1 69 ? -16.107 10.123 11.864 1.00 86.38 69 SER A CA 1
ATOM 494 C C . SER A 1 69 ? -16.102 9.877 13.369 1.00 86.38 69 SER A C 1
ATOM 496 O O . SER A 1 69 ? -15.592 8.862 13.842 1.00 86.38 69 SER A O 1
ATOM 498 N N . GLY A 1 70 ? -16.654 10.830 14.119 1.00 86.88 70 GLY A N 1
ATOM 499 C CA . GLY A 1 70 ? -16.661 10.801 15.580 1.00 86.88 70 GLY A CA 1
ATOM 500 C C . GLY A 1 70 ? -15.368 11.325 16.217 1.00 86.88 70 GLY A C 1
ATOM 501 O O . GLY A 1 70 ? -14.264 11.148 15.709 1.00 86.88 70 GLY A O 1
ATOM 502 N N . VAL A 1 71 ? -15.509 11.995 17.363 1.00 90.62 71 VAL A N 1
ATOM 503 C CA . VAL A 1 71 ? -14.382 12.510 18.157 1.00 90.62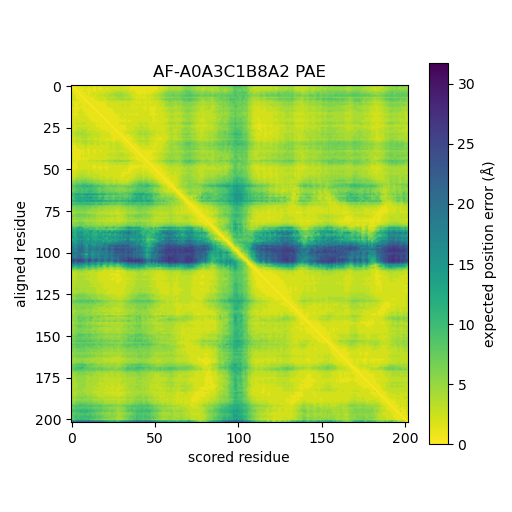 71 VAL A CA 1
ATOM 504 C C . VAL A 1 71 ? -14.013 11.494 19.232 1.00 90.62 71 VAL A C 1
ATOM 506 O O . VAL A 1 71 ? -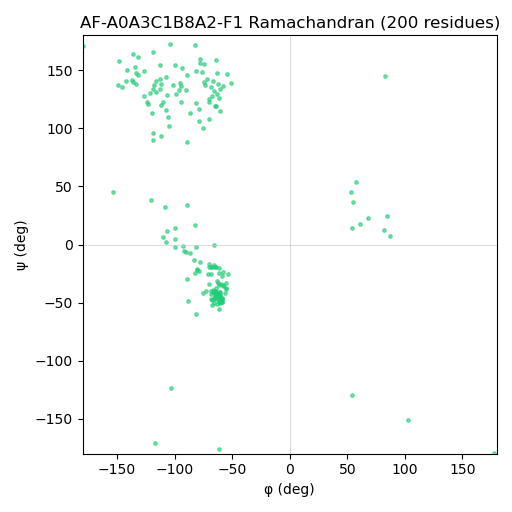14.890 10.972 19.915 1.00 90.62 71 VAL A O 1
ATOM 509 N N . GLY A 1 72 ? -12.713 11.255 19.412 1.00 90.62 72 GLY A N 1
ATOM 510 C CA . GLY A 1 72 ? -12.204 10.325 20.426 1.00 90.62 72 GLY A CA 1
ATOM 511 C C . GLY A 1 72 ? -12.243 8.855 20.008 1.00 90.62 72 GLY A C 1
ATOM 512 O O . GLY A 1 72 ? -12.039 7.989 20.856 1.00 90.62 72 GLY A O 1
ATOM 513 N N . MET A 1 73 ? -12.482 8.575 18.724 1.00 92.94 73 MET A N 1
ATOM 514 C CA . MET A 1 73 ? -12.459 7.214 18.197 1.00 92.94 73 MET A CA 1
ATOM 515 C C . MET A 1 73 ? -11.023 6.670 18.124 1.00 92.94 73 MET A C 1
ATOM 517 O O . MET A 1 73 ? -10.098 7.427 17.802 1.00 92.94 73 MET A O 1
ATOM 521 N N . PRO A 1 74 ? -10.808 5.376 18.422 1.00 92.69 74 PRO A N 1
ATOM 522 C CA . PRO A 1 74 ? -9.498 4.754 18.325 1.00 92.69 74 PRO A CA 1
ATOM 523 C C . PRO A 1 74 ? -9.043 4.671 16.865 1.00 92.69 74 PRO A C 1
ATOM 525 O O . PRO A 1 74 ? -9.745 4.128 16.011 1.00 92.69 74 PRO A O 1
ATOM 528 N N . VAL A 1 75 ? -7.833 5.171 16.609 1.00 93.25 75 VAL A N 1
ATOM 529 C CA . VAL A 1 75 ? -7.101 4.953 15.358 1.00 93.25 75 VAL A CA 1
ATOM 530 C C . VAL A 1 75 ? -6.173 3.763 15.560 1.00 93.25 75 VAL A C 1
ATOM 532 O O . VAL A 1 75 ? -5.347 3.765 16.476 1.00 93.25 75 VAL A O 1
ATOM 535 N N . VAL A 1 76 ? -6.317 2.746 14.720 1.00 93.62 76 VAL A N 1
ATOM 536 C CA . VAL A 1 76 ? -5.609 1.474 14.833 1.00 93.62 76 VAL A CA 1
ATOM 537 C C . VAL A 1 76 ? -4.738 1.252 13.607 1.00 93.62 76 VAL A C 1
ATOM 539 O O . VAL A 1 76 ? -5.137 1.516 12.476 1.00 93.62 76 VAL A O 1
ATOM 542 N N . TYR A 1 77 ? -3.527 0.775 13.869 1.00 95.06 77 TYR A N 1
ATOM 543 C CA . TYR A 1 77 ? -2.543 0.368 12.879 1.00 95.06 77 TYR A CA 1
ATOM 544 C C . TYR A 1 77 ? -2.644 -1.140 12.670 1.00 95.06 77 TYR A C 1
ATOM 546 O O . TYR A 1 77 ? -2.635 -1.886 13.653 1.00 95.06 77 TYR A O 1
ATOM 554 N N . LEU A 1 78 ? -2.673 -1.592 11.417 1.00 93.38 78 LEU A N 1
ATOM 555 C CA . LEU A 1 78 ? -2.758 -3.009 11.070 1.00 93.38 78 LEU A CA 1
ATOM 556 C C . LEU A 1 78 ? -1.720 -3.368 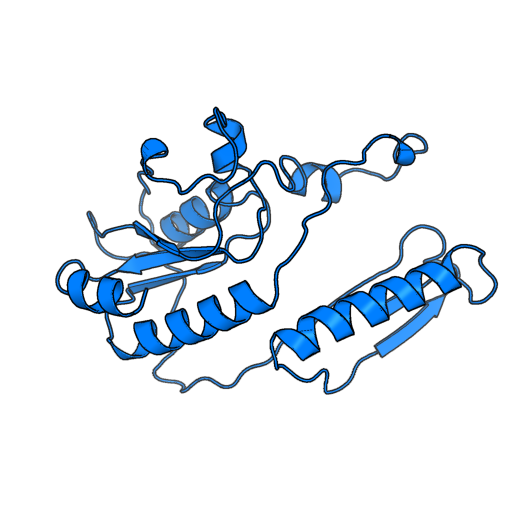10.007 1.00 93.38 78 LEU A C 1
ATOM 558 O O . LEU A 1 78 ? -1.425 -2.564 9.126 1.00 93.38 78 LEU A O 1
ATOM 562 N N . GLY A 1 79 ? -1.185 -4.587 10.088 1.00 93.94 79 GLY A N 1
ATOM 563 C CA . GLY A 1 79 ? -0.222 -5.121 9.122 1.00 93.94 79 GLY A CA 1
ATOM 564 C C . GLY A 1 79 ? 1.231 -5.120 9.606 1.00 93.94 79 GLY A C 1
ATOM 565 O O . GLY A 1 79 ? 1.517 -5.269 10.798 1.00 93.94 79 GLY A O 1
ATOM 566 N N . ALA A 1 80 ? 2.161 -5.012 8.658 1.00 94.88 80 ALA A N 1
ATOM 567 C CA . ALA A 1 80 ? 3.594 -5.176 8.872 1.00 94.88 80 ALA A CA 1
ATOM 568 C C . ALA A 1 80 ? 4.185 -4.116 9.812 1.00 94.88 80 ALA A C 1
ATOM 570 O O . ALA A 1 80 ? 3.645 -3.028 9.981 1.00 94.88 80 ALA A O 1
ATOM 571 N N . LYS A 1 81 ? 5.343 -4.397 10.418 1.00 95.19 81 LYS A N 1
ATOM 572 C CA . LYS A 1 81 ? 6.064 -3.424 11.258 1.00 95.19 81 LYS A CA 1
ATOM 573 C C . LYS A 1 81 ? 6.751 -2.358 10.401 1.00 95.19 81 LYS A C 1
ATOM 575 O O . LYS A 1 81 ? 7.378 -2.679 9.399 1.00 95.19 81 LYS A O 1
ATOM 580 N N . THR A 1 82 ? 6.717 -1.111 10.856 1.00 94.88 82 THR A N 1
ATOM 581 C CA . THR A 1 82 ? 7.341 0.041 10.194 1.00 94.88 82 THR A CA 1
ATOM 582 C C . THR A 1 82 ? 8.876 -0.029 10.278 1.00 94.88 82 THR A C 1
ATOM 584 O O . THR A 1 82 ? 9.438 -0.163 11.368 1.00 94.88 82 THR A O 1
ATOM 587 N N . GLY A 1 83 ? 9.556 0.046 9.132 1.00 92.06 83 GLY A N 1
ATOM 588 C CA . GLY A 1 83 ? 11.012 0.181 8.982 1.00 92.06 83 GLY A CA 1
ATOM 589 C C . GLY A 1 83 ? 11.402 1.496 8.297 1.00 92.06 83 GLY A C 1
ATOM 590 O O . GLY A 1 83 ? 10.560 2.365 8.089 1.00 92.06 83 GLY A O 1
ATOM 591 N N . ARG A 1 84 ? 12.672 1.668 7.922 1.00 89.56 84 ARG A N 1
ATOM 592 C CA . ARG A 1 84 ? 13.174 2.852 7.189 1.00 89.56 84 ARG A CA 1
ATOM 593 C C . ARG A 1 84 ? 12.936 2.788 5.674 1.00 89.56 84 ARG A C 1
ATOM 595 O O . ARG A 1 84 ? 13.553 3.533 4.914 1.00 89.56 84 ARG A O 1
ATOM 602 N N . ASP A 1 85 ? 12.048 1.904 5.232 1.00 85.44 85 ASP A N 1
ATOM 603 C CA . ASP A 1 85 ? 11.747 1.686 3.820 1.00 85.44 85 ASP A CA 1
ATOM 604 C C . ASP A 1 85 ? 11.154 2.952 3.184 1.00 85.44 85 ASP A C 1
ATOM 606 O O . ASP A 1 85 ? 10.223 3.551 3.723 1.00 85.44 85 ASP A O 1
ATOM 610 N N . GLY A 1 86 ? 11.708 3.367 2.042 1.00 76.81 86 GLY A N 1
ATOM 611 C CA . GLY A 1 86 ? 11.155 4.446 1.218 1.00 76.81 86 GLY A CA 1
ATOM 612 C C . GLY A 1 86 ? 11.059 5.821 1.889 1.00 76.81 86 GLY A C 1
ATOM 613 O O . GLY A 1 86 ? 10.341 6.678 1.387 1.00 76.81 86 GLY A O 1
ATOM 614 N N . VAL A 1 87 ? 11.771 6.085 2.993 1.00 79.44 87 VAL A N 1
ATOM 615 C CA . VAL A 1 87 ? 11.775 7.422 3.617 1.00 79.44 87 VAL A CA 1
ATOM 616 C C . VAL A 1 87 ? 12.324 8.447 2.612 1.00 79.44 87 VAL A C 1
ATOM 618 O O . VAL A 1 87 ? 13.486 8.382 2.214 1.00 79.44 87 VAL A O 1
ATOM 621 N N . GLY A 1 88 ? 11.473 9.386 2.182 1.00 69.50 88 GLY A N 1
ATOM 622 C CA . GLY A 1 88 ? 11.783 10.352 1.115 1.00 69.50 88 GLY A CA 1
ATOM 623 C C . GLY A 1 88 ? 11.480 9.863 -0.312 1.00 69.50 88 GLY A C 1
ATOM 624 O O . GLY A 1 88 ? 11.803 10.563 -1.274 1.00 69.50 88 GLY A O 1
ATOM 625 N N . GLY A 1 89 ? 10.840 8.698 -0.459 1.00 64.69 89 GLY A N 1
ATOM 626 C CA . GLY A 1 89 ? 10.419 8.094 -1.725 1.00 64.69 89 GLY A CA 1
ATOM 627 C C . GLY A 1 89 ? 9.476 8.988 -2.528 1.00 64.69 89 GLY A C 1
ATOM 628 O O . GLY A 1 89 ? 9.732 9.232 -3.704 1.00 64.69 89 GLY A O 1
ATOM 629 N N . ALA A 1 90 ? 8.465 9.581 -1.887 1.00 64.94 90 ALA A N 1
ATOM 630 C CA . ALA A 1 90 ? 7.573 10.558 -2.524 1.00 64.94 90 ALA A CA 1
ATOM 631 C C . ALA A 1 90 ? 8.308 11.771 -3.142 1.00 64.94 90 ALA A C 1
ATOM 633 O O . ALA A 1 90 ? 8.006 12.194 -4.262 1.00 64.94 90 ALA A O 1
ATOM 634 N N . THR A 1 91 ? 9.316 12.311 -2.446 1.00 64.94 91 THR A N 1
ATOM 635 C CA . THR A 1 91 ? 10.153 13.411 -2.960 1.00 64.94 91 THR A CA 1
ATOM 636 C C . THR A 1 91 ? 10.992 12.947 -4.148 1.00 64.94 91 THR A C 1
ATOM 638 O O . THR A 1 91 ? 11.117 13.659 -5.140 1.00 64.94 91 THR A O 1
ATOM 641 N N . MET A 1 92 ? 11.532 11.730 -4.067 1.00 60.25 92 MET A N 1
ATOM 642 C CA . MET A 1 92 ? 12.328 11.109 -5.125 1.00 60.25 92 MET A CA 1
ATOM 643 C C . MET A 1 92 ? 11.515 10.803 -6.387 1.00 60.25 92 MET A C 1
ATOM 645 O O . MET A 1 92 ? 12.009 11.035 -7.485 1.00 60.25 92 MET A O 1
ATOM 649 N N . ALA A 1 93 ? 10.269 10.345 -6.249 1.00 60.03 93 ALA A N 1
ATOM 650 C CA . ALA A 1 93 ? 9.358 10.114 -7.372 1.00 60.03 93 ALA A CA 1
ATOM 651 C C . ALA A 1 93 ? 8.981 11.411 -8.115 1.00 60.03 93 ALA A C 1
ATOM 653 O O . ALA A 1 93 ? 8.552 11.361 -9.265 1.00 60.03 93 ALA A O 1
ATOM 654 N N . SER A 1 94 ? 9.160 12.562 -7.459 1.00 61.03 94 SER A N 1
ATOM 655 C CA . SER A 1 94 ? 8.884 13.895 -8.004 1.00 61.03 94 SER A CA 1
ATOM 656 C C . SER A 1 94 ? 10.141 14.615 -8.518 1.00 61.03 94 SER A C 1
ATOM 658 O O . SER A 1 94 ? 10.037 15.741 -9.001 1.00 61.03 94 SER A O 1
ATOM 660 N N . ALA A 1 95 ? 11.328 14.010 -8.392 1.00 59.97 95 ALA A N 1
ATOM 661 C CA . ALA A 1 95 ? 12.592 14.596 -8.829 1.00 59.97 95 ALA A CA 1
ATOM 662 C C . ALA A 1 95 ? 12.912 14.234 -10.291 1.00 59.97 95 ALA A C 1
ATOM 664 O O . ALA A 1 95 ? 12.617 13.128 -10.744 1.00 59.97 95 ALA A O 1
ATOM 665 N N . GLU A 1 96 ? 13.550 15.150 -11.028 1.00 55.03 96 GLU A N 1
ATOM 666 C CA . GLU A 1 96 ? 14.069 14.850 -12.366 1.00 55.03 96 GLU A CA 1
ATOM 667 C C . GLU A 1 96 ? 15.213 13.830 -12.291 1.00 55.03 96 GLU A C 1
ATOM 669 O O . GLU A 1 96 ? 16.046 13.855 -11.380 1.00 55.03 96 GLU A O 1
ATOM 674 N N . PHE A 1 97 ? 15.236 12.911 -13.257 1.00 58.31 97 PHE A N 1
ATOM 675 C CA . PHE A 1 97 ? 16.249 11.869 -13.321 1.00 58.31 97 PHE A CA 1
ATOM 676 C C . PHE A 1 97 ? 17.554 12.447 -13.906 1.00 58.31 97 PHE A C 1
ATOM 678 O O . PHE A 1 97 ? 17.616 12.698 -15.108 1.00 58.31 97 PHE A O 1
ATOM 685 N N . ASP A 1 98 ? 18.578 12.663 -13.069 1.00 58.94 98 ASP A N 1
ATOM 686 C CA . ASP A 1 98 ? 19.922 13.116 -13.469 1.00 58.94 98 ASP A CA 1
ATOM 687 C C . ASP A 1 98 ? 20.985 11.992 -13.451 1.00 58.94 98 ASP A C 1
ATOM 689 O O . ASP A 1 98 ? 20.752 10.872 -12.987 1.00 58.94 98 ASP A O 1
ATOM 693 N N . ASP A 1 99 ? 22.188 12.294 -13.945 1.00 56.75 99 ASP A N 1
ATOM 694 C CA . ASP A 1 99 ? 23.301 11.339 -14.064 1.00 56.75 99 ASP A CA 1
ATOM 695 C C . ASP A 1 99 ? 23.864 10.838 -12.709 1.00 56.75 99 ASP A C 1
ATOM 697 O O . ASP A 1 99 ? 24.774 10.010 -12.695 1.00 56.75 99 ASP A O 1
ATOM 701 N N . THR A 1 100 ? 23.336 11.292 -11.560 1.00 57.38 100 THR A N 1
ATOM 702 C CA . THR A 1 100 ? 23.780 10.876 -10.209 1.00 57.38 100 THR A CA 1
ATOM 703 C C . THR A 1 100 ? 22.893 9.803 -9.559 1.00 57.38 100 THR A C 1
ATOM 705 O O . THR A 1 100 ? 23.099 9.410 -8.410 1.00 57.38 100 THR A O 1
ATOM 708 N N . ILE A 1 101 ? 21.897 9.285 -10.284 1.00 55.59 101 ILE A N 1
ATOM 709 C CA . ILE A 1 101 ? 20.888 8.354 -9.749 1.00 55.59 101 ILE A CA 1
ATOM 710 C C . ILE A 1 101 ? 21.440 7.026 -9.241 1.00 55.59 101 ILE A C 1
ATOM 712 O O . ILE A 1 101 ? 20.886 6.477 -8.285 1.00 55.59 101 ILE A O 1
ATOM 716 N N . ASP A 1 102 ? 22.506 6.497 -9.844 1.00 51.03 102 ASP A N 1
ATOM 717 C CA . ASP A 1 102 ? 23.040 5.185 -9.457 1.00 51.03 102 ASP A CA 1
ATOM 718 C C . ASP A 1 102 ? 23.512 5.153 -7.986 1.00 51.03 102 ASP A C 1
ATOM 720 O O . ASP A 1 102 ? 23.544 4.082 -7.373 1.00 51.03 102 ASP A O 1
ATOM 724 N N . GLU A 1 103 ? 23.775 6.320 -7.381 1.00 49.84 103 GLU A N 1
ATOM 725 C CA . GLU A 1 103 ? 24.153 6.473 -5.970 1.00 49.84 103 GLU A CA 1
ATOM 726 C C . GLU A 1 103 ? 22.953 6.489 -4.998 1.00 49.84 103 GLU A C 1
ATOM 728 O O . GLU A 1 103 ? 23.127 6.297 -3.794 1.00 49.84 103 GLU A O 1
ATOM 733 N N . LYS A 1 104 ? 21.711 6.641 -5.480 1.00 52.47 104 LYS A N 1
ATOM 734 C CA . LYS A 1 104 ? 20.498 6.775 -4.642 1.00 52.47 104 LYS A CA 1
ATOM 735 C C . LYS A 1 104 ? 19.834 5.435 -4.284 1.00 52.47 104 LYS A C 1
ATOM 737 O O . LYS A 1 104 ? 18.613 5.347 -4.166 1.00 52.47 104 LYS A O 1
ATOM 742 N N . ARG A 1 105 ? 20.619 4.369 -4.089 1.00 48.22 105 ARG A N 1
ATOM 743 C CA . ARG A 1 105 ? 20.122 3.059 -3.616 1.00 48.22 105 ARG A CA 1
ATOM 744 C C . ARG A 1 105 ? 20.141 2.989 -2.083 1.00 48.22 105 ARG A C 1
ATOM 746 O O . ARG A 1 105 ? 21.150 2.562 -1.523 1.00 48.22 105 ARG A O 1
ATOM 753 N N . PRO A 1 106 ? 19.061 3.421 -1.399 1.00 49.00 106 PRO A N 1
ATOM 754 C CA . PRO A 1 106 ? 18.368 2.524 -0.460 1.00 49.00 106 PRO A CA 1
ATOM 755 C C . PRO A 1 106 ? 16.865 2.860 -0.253 1.00 49.00 106 PRO A C 1
ATOM 757 O O . PRO A 1 106 ? 16.394 2.906 0.877 1.00 49.00 106 PRO A O 1
ATOM 760 N N . THR A 1 107 ? 16.091 3.122 -1.311 1.00 54.47 107 THR A N 1
ATOM 761 C CA . THR A 1 107 ? 14.641 3.434 -1.202 1.00 54.47 107 THR A CA 1
ATOM 762 C C . THR A 1 107 ? 13.719 2.339 -1.739 1.00 54.47 107 THR A C 1
ATOM 764 O O . THR A 1 107 ? 12.509 2.540 -1.812 1.00 54.47 107 THR A O 1
ATOM 767 N N . VAL A 1 108 ? 14.262 1.180 -2.125 1.00 62.28 108 VAL A N 1
ATOM 768 C CA . VAL A 1 108 ? 13.459 0.100 -2.712 1.00 62.28 108 VAL A CA 1
ATOM 769 C C . VAL A 1 108 ? 12.570 -0.513 -1.637 1.00 62.28 108 VAL A C 1
ATOM 771 O O . VAL A 1 108 ? 13.045 -1.221 -0.752 1.00 62.28 108 VAL A O 1
ATOM 774 N N . GLN A 1 109 ? 11.277 -0.232 -1.745 1.00 71.69 109 GLN A N 1
ATOM 775 C CA . GLN A 1 109 ? 10.231 -0.899 -0.988 1.00 71.69 109 GLN A CA 1
ATOM 776 C C . GLN A 1 109 ? 10.255 -2.392 -1.344 1.00 71.69 109 GLN A C 1
ATOM 778 O O . GLN A 1 109 ? 10.214 -2.763 -2.519 1.00 71.69 109 GLN A O 1
ATOM 783 N N . VAL A 1 110 ? 10.354 -3.249 -0.332 1.00 78.50 110 VAL A N 1
ATOM 784 C CA . VAL A 1 110 ? 10.255 -4.700 -0.501 1.00 78.50 110 VAL A CA 1
ATOM 785 C C . VAL A 1 110 ? 8.899 -5.119 0.035 1.00 78.50 110 VAL A C 1
ATOM 787 O O . VAL A 1 110 ? 8.676 -5.044 1.240 1.00 78.50 110 VAL A O 1
ATOM 790 N N . GLY A 1 111 ? 8.006 -5.518 -0.867 1.00 86.81 111 GLY A N 1
ATOM 791 C CA . GLY A 1 111 ? 6.695 -6.036 -0.494 1.00 86.81 111 GLY A CA 1
ATOM 792 C C . GLY A 1 111 ? 6.743 -7.511 -0.095 1.00 86.81 111 GLY A C 1
ATOM 793 O O . GLY A 1 111 ? 7.553 -8.285 -0.616 1.00 86.81 111 GLY A O 1
ATOM 794 N N . ASP A 1 112 ? 5.846 -7.891 0.805 1.00 93.94 112 ASP A N 1
ATOM 795 C CA . ASP A 1 112 ? 5.590 -9.257 1.252 1.00 93.94 112 ASP A CA 1
ATOM 796 C C . ASP A 1 112 ? 4.137 -9.670 0.931 1.00 93.94 112 ASP A C 1
ATOM 798 O O . ASP A 1 112 ? 3.222 -9.426 1.725 1.00 93.94 112 ASP A O 1
ATOM 802 N N . PRO A 1 113 ? 3.898 -10.361 -0.200 1.00 94.88 113 PRO A N 1
ATOM 803 C CA . PRO A 1 113 ? 2.546 -10.734 -0.617 1.00 94.88 113 PRO A CA 1
ATOM 804 C C . PRO A 1 113 ? 1.846 -11.704 0.347 1.00 94.88 113 PRO A C 1
ATOM 806 O O . PRO A 1 113 ? 0.620 -11.816 0.312 1.00 94.88 113 PRO A O 1
ATOM 809 N N . PHE A 1 114 ? 2.584 -12.421 1.202 1.00 95.12 114 PHE A N 1
ATOM 810 C CA . PHE A 1 114 ? 1.984 -13.320 2.191 1.00 95.12 114 PHE A CA 1
ATOM 811 C C . PHE A 1 114 ? 1.389 -12.536 3.361 1.00 95.12 114 PHE A C 1
ATOM 813 O O . PHE A 1 114 ? 0.279 -12.834 3.819 1.00 95.12 114 PHE A O 1
ATOM 820 N N . THR A 1 115 ? 2.111 -11.510 3.815 1.00 94.62 115 THR A N 1
ATOM 821 C CA . THR A 1 115 ? 1.598 -10.564 4.807 1.00 94.62 115 THR A CA 1
ATOM 822 C C . THR A 1 115 ? 0.413 -9.790 4.233 1.00 94.62 115 THR A C 1
ATOM 824 O O . THR A 1 115 ? -0.617 -9.718 4.898 1.00 94.62 115 THR A O 1
ATOM 827 N N . GLU A 1 116 ? 0.490 -9.325 2.982 1.00 95.56 116 GLU A N 1
ATOM 828 C CA . GLU A 1 116 ? -0.624 -8.628 2.321 1.00 95.56 116 GLU A CA 1
ATOM 829 C C . GLU A 1 116 ? -1.871 -9.510 2.216 1.00 95.56 116 GLU A C 1
ATOM 831 O O . GLU A 1 116 ? -2.981 -9.066 2.503 1.00 95.56 116 GLU A O 1
ATOM 836 N N . LYS A 1 117 ? -1.712 -10.794 1.864 1.00 95.75 117 LYS A N 1
ATOM 837 C CA . LYS A 1 117 ? -2.834 -11.742 1.818 1.00 95.75 117 LYS A CA 1
ATOM 838 C C . LYS A 1 117 ? -3.502 -11.872 3.183 1.00 95.75 117 LYS A C 1
ATOM 840 O O . LYS A 1 117 ? -4.724 -11.814 3.275 1.00 95.75 117 LYS A O 1
ATOM 845 N N . SER A 1 118 ? -2.703 -12.013 4.236 1.00 95.38 118 SER A N 1
ATOM 846 C CA . SER A 1 118 ? -3.212 -12.133 5.606 1.00 95.38 118 SER A CA 1
ATOM 847 C C . SER A 1 118 ? -3.917 -10.847 6.051 1.00 95.38 118 SER A C 1
ATOM 849 O O . SER A 1 118 ? -4.997 -10.903 6.633 1.00 95.38 118 SER A O 1
ATOM 851 N N . LEU A 1 119 ? -3.342 -9.689 5.714 1.00 95.62 119 LEU A N 1
ATOM 852 C CA . LEU A 1 119 ? -3.918 -8.374 5.973 1.00 95.62 119 LEU A CA 1
ATOM 853 C C . LEU A 1 119 ? -5.255 -8.191 5.247 1.00 95.62 119 LEU A C 1
ATOM 855 O O . LEU A 1 119 ? -6.213 -7.739 5.868 1.00 95.62 119 LEU A O 1
ATOM 859 N N . MET A 1 120 ? -5.353 -8.580 3.973 1.00 95.00 120 MET A N 1
ATOM 860 C CA . MET A 1 120 ? -6.597 -8.511 3.204 1.00 95.00 120 MET A CA 1
ATOM 861 C C . MET A 1 120 ? -7.702 -9.362 3.842 1.00 95.00 120 MET A C 1
ATOM 863 O O . MET A 1 120 ? -8.804 -8.856 4.045 1.00 95.00 120 MET A O 1
ATOM 867 N N . GLU A 1 121 ? -7.423 -10.627 4.177 1.00 95.06 121 GLU A N 1
ATOM 868 C CA . GLU A 1 121 ? -8.413 -11.509 4.819 1.00 95.06 121 GLU A CA 1
ATOM 869 C C . GLU A 1 121 ? -8.870 -10.937 6.168 1.00 95.06 121 GLU A C 1
ATOM 871 O O . GLU A 1 121 ? -10.070 -10.828 6.415 1.00 95.06 121 GLU A O 1
ATOM 876 N N . ALA A 1 122 ? -7.930 -10.465 6.993 1.00 94.50 122 ALA A N 1
ATOM 877 C CA . ALA A 1 122 ? -8.246 -9.856 8.280 1.00 94.50 122 ALA A CA 1
ATOM 878 C C . ALA A 1 122 ? -9.068 -8.563 8.128 1.00 94.50 122 ALA A C 1
ATOM 880 O O . ALA A 1 122 ? -9.996 -8.322 8.898 1.00 94.50 122 ALA A O 1
ATOM 881 N N . CYS A 1 123 ? -8.792 -7.740 7.109 1.00 94.00 123 CYS A N 1
ATOM 882 C CA . CYS A 1 123 ? -9.603 -6.559 6.806 1.00 94.00 123 CYS A CA 1
ATOM 883 C C . CYS A 1 123 ? -11.033 -6.944 6.406 1.00 94.00 123 CYS A C 1
ATOM 885 O O . CYS A 1 123 ? -11.986 -6.351 6.908 1.00 94.00 123 CYS A O 1
ATOM 887 N N . LEU A 1 124 ? -11.195 -7.936 5.524 1.00 92.88 124 LEU A N 1
ATOM 888 C CA . LEU A 1 124 ? -12.509 -8.397 5.068 1.00 92.88 124 LEU A CA 1
ATOM 889 C C . LEU A 1 124 ? -13.322 -9.028 6.204 1.00 92.88 124 LEU A C 1
ATOM 891 O O . LEU A 1 124 ? -14.526 -8.788 6.293 1.00 92.88 124 LEU A O 1
ATOM 895 N N . GLU A 1 125 ? -12.682 -9.800 7.081 1.00 93.94 125 GLU A N 1
ATOM 896 C CA . GLU A 1 125 ? -13.313 -10.363 8.276 1.00 93.94 125 GLU A CA 1
ATOM 897 C C . GLU A 1 125 ? -13.715 -9.256 9.258 1.00 93.94 125 GLU A C 1
ATOM 899 O O . GLU A 1 125 ? -14.865 -9.192 9.696 1.00 93.94 125 GLU A O 1
ATOM 904 N N . LEU A 1 126 ? -12.815 -8.307 9.529 1.00 92.69 126 LEU A N 1
ATOM 905 C CA . LEU A 1 126 ? -13.089 -7.189 10.424 1.00 92.69 126 LEU A CA 1
ATOM 906 C C . LEU A 1 126 ? -14.251 -6.322 9.923 1.00 92.69 126 LEU A C 1
ATOM 908 O O . LEU A 1 126 ? -15.109 -5.920 10.712 1.00 92.69 126 LEU A O 1
ATOM 912 N N . MET A 1 127 ? -14.322 -6.058 8.619 1.00 90.94 127 MET A N 1
ATOM 913 C CA . MET A 1 127 ? -15.426 -5.313 8.008 1.00 90.94 127 MET A CA 1
ATOM 914 C C . MET A 1 127 ? -16.787 -5.975 8.266 1.00 90.94 127 MET A C 1
ATOM 916 O O . MET A 1 127 ? -17.775 -5.275 8.489 1.00 90.94 127 MET A O 1
ATOM 920 N N . GLN A 1 128 ? -16.851 -7.309 8.312 1.00 91.50 128 GLN A N 1
ATOM 921 C CA . GLN A 1 128 ? -18.095 -8.045 8.570 1.00 91.50 128 GLN A CA 1
ATOM 922 C C . GLN A 1 128 ? -18.587 -7.912 10.018 1.00 91.50 128 GLN A C 1
ATOM 924 O O . GLN A 1 128 ? -19.791 -8.000 10.258 1.00 91.50 128 GLN A O 1
ATOM 929 N N . THR A 1 129 ? -17.697 -7.643 10.978 1.00 92.06 129 THR A N 1
ATOM 930 C CA . THR A 1 129 ? -18.082 -7.407 12.385 1.00 92.06 129 THR A CA 1
ATOM 931 C C . THR A 1 129 ? -18.851 -6.092 12.569 1.00 92.06 129 THR A C 1
ATOM 933 O O . THR A 1 129 ? -19.538 -5.883 13.573 1.00 92.06 129 THR A O 1
ATOM 936 N N . GLY A 1 130 ? -18.740 -5.163 11.611 1.00 90.81 130 GLY A N 1
ATOM 937 C CA . GLY A 1 130 ? -19.254 -3.801 11.741 1.00 90.81 130 GLY A CA 1
ATOM 938 C C . GLY A 1 130 ? -18.499 -2.967 12.781 1.00 90.81 130 GLY A C 1
ATOM 939 O O . GLY A 1 130 ? -19.083 -2.042 13.343 1.00 90.81 130 GLY A O 1
ATOM 940 N N . ALA A 1 131 ? -17.249 -3.328 13.096 1.00 93.31 131 ALA A N 1
ATOM 941 C CA . ALA A 1 131 ? -16.351 -2.543 13.942 1.00 93.31 131 ALA A CA 1
ATOM 942 C C . ALA A 1 131 ? -15.664 -1.399 13.183 1.00 93.31 131 ALA A C 1
ATOM 944 O O . ALA A 1 131 ? -15.231 -0.438 13.808 1.00 93.31 131 ALA A O 1
ATOM 945 N N . VAL A 1 132 ? -15.557 -1.481 11.854 1.00 94.00 132 VAL A N 1
ATOM 946 C CA . VAL A 1 132 ? -14.829 -0.501 11.033 1.00 94.00 132 VAL A CA 1
ATOM 947 C C . VAL A 1 132 ? -15.694 0.728 10.759 1.00 94.00 132 VAL A C 1
ATOM 949 O O . VAL A 1 132 ? -16.761 0.616 10.161 1.00 94.00 132 VAL A O 1
ATOM 952 N N . ILE A 1 133 ? -15.210 1.903 11.163 1.00 92.75 133 ILE A N 1
ATOM 953 C CA . ILE A 1 133 ? -15.779 3.210 10.798 1.00 92.75 133 ILE A CA 1
ATOM 954 C C . ILE A 1 133 ? -15.151 3.692 9.492 1.00 92.75 133 ILE A C 1
ATOM 956 O O . ILE A 1 133 ? -15.855 4.106 8.574 1.00 92.75 133 ILE A O 1
ATOM 960 N N . SER A 1 134 ? -13.823 3.629 9.414 1.00 93.06 134 SER A N 1
ATOM 961 C CA . SER A 1 134 ? -13.072 3.986 8.217 1.00 93.06 134 SER A CA 1
ATOM 962 C C . SER A 1 134 ? -11.801 3.161 8.088 1.00 93.06 134 SER A C 1
ATOM 964 O O . SER A 1 134 ? -11.284 2.619 9.068 1.00 93.06 134 SER A O 1
ATOM 966 N N . ILE A 1 135 ? -11.305 3.074 6.859 1.00 93.88 135 ILE A N 1
ATOM 967 C CA . ILE A 1 135 ? -10.108 2.325 6.485 1.00 93.88 135 ILE A CA 1
ATOM 968 C C . ILE A 1 135 ? -9.337 3.103 5.416 1.00 93.88 135 ILE A C 1
ATOM 970 O O . ILE A 1 135 ? -9.946 3.714 4.539 1.00 93.88 135 ILE A O 1
ATOM 974 N N . GLN A 1 136 ? -8.010 3.101 5.506 1.00 94.12 136 GLN A N 1
ATOM 975 C CA . GLN A 1 136 ? -7.107 3.755 4.561 1.00 94.12 136 GLN A CA 1
ATOM 976 C C . GLN A 1 136 ? -5.827 2.924 4.440 1.00 94.12 136 GLN A C 1
ATOM 978 O O . GLN A 1 136 ? -5.284 2.472 5.450 1.00 94.12 136 GLN A O 1
ATOM 983 N N . ASP A 1 137 ? -5.349 2.715 3.220 1.00 94.56 137 ASP A N 1
ATOM 984 C CA . ASP A 1 137 ? -4.049 2.101 2.961 1.00 94.56 137 ASP A CA 1
ATOM 985 C C . ASP A 1 137 ? -2.900 3.068 3.256 1.00 94.56 137 ASP A C 1
ATOM 987 O O . ASP A 1 137 ? -3.064 4.288 3.235 1.00 94.56 137 ASP A O 1
ATOM 991 N N . MET A 1 138 ? -1.723 2.518 3.558 1.00 94.38 138 MET A N 1
ATOM 992 C CA . MET A 1 138 ? -0.529 3.309 3.837 1.00 94.38 138 MET A CA 1
ATOM 993 C C . MET A 1 138 ? 0.528 3.140 2.746 1.00 94.38 138 MET A C 1
ATOM 995 O O . MET A 1 138 ? 1.378 2.253 2.821 1.00 94.38 138 MET A O 1
ATOM 999 N N . GLY A 1 139 ? 0.504 4.044 1.767 1.00 89.38 139 GLY A N 1
ATOM 1000 C CA . GLY A 1 139 ? 1.475 4.111 0.673 1.00 89.38 139 GLY A CA 1
ATOM 1001 C C . GLY A 1 139 ? 2.518 5.224 0.838 1.00 89.38 139 GLY A C 1
ATOM 1002 O O . GLY A 1 139 ? 3.256 5.286 1.826 1.00 89.38 139 GLY A O 1
ATOM 1003 N N . ALA A 1 140 ? 2.590 6.107 -0.163 1.00 87.50 140 ALA A N 1
ATOM 1004 C CA . ALA A 1 140 ? 3.540 7.219 -0.213 1.00 87.50 140 ALA A CA 1
ATOM 1005 C C . ALA A 1 140 ? 3.399 8.156 0.998 1.00 87.50 140 ALA A C 1
ATOM 1007 O O . ALA A 1 140 ? 2.290 8.495 1.413 1.00 87.50 140 ALA A O 1
ATOM 1008 N N . ALA A 1 141 ? 4.532 8.572 1.573 1.00 87.50 141 ALA A N 1
ATOM 1009 C CA . ALA A 1 141 ? 4.594 9.327 2.832 1.00 87.50 141 ALA A CA 1
ATOM 1010 C C . ALA A 1 141 ? 3.870 8.673 4.041 1.00 87.50 141 ALA A C 1
ATOM 1012 O O . ALA A 1 141 ? 3.669 9.328 5.069 1.00 87.50 141 ALA A O 1
ATOM 1013 N N . GLY A 1 142 ? 3.514 7.385 3.951 1.00 91.81 142 GLY A N 1
ATOM 1014 C CA . GLY A 1 142 ? 3.165 6.520 5.075 1.00 91.81 142 GLY A CA 1
ATOM 1015 C C . GLY A 1 142 ? 2.065 7.035 6.000 1.00 91.81 142 GLY A C 1
ATOM 1016 O O . GLY A 1 142 ? 0.975 7.426 5.574 1.00 91.81 142 GLY A O 1
ATOM 1017 N N . LEU A 1 143 ? 2.365 7.020 7.305 1.00 94.38 143 LEU A N 1
ATOM 1018 C CA . LEU A 1 143 ? 1.454 7.458 8.369 1.00 94.38 143 LEU A CA 1
ATOM 1019 C C . LEU A 1 143 ? 1.034 8.917 8.210 1.00 94.38 143 LEU A C 1
ATOM 1021 O O . LEU A 1 143 ? -0.097 9.258 8.544 1.00 94.38 143 LEU A O 1
ATOM 1025 N N . THR A 1 144 ? 1.929 9.769 7.705 1.00 94.12 144 THR A N 1
ATOM 1026 C CA . THR A 1 144 ? 1.650 11.199 7.538 1.00 94.12 144 THR A CA 1
ATOM 1027 C C . THR A 1 144 ? 0.489 11.405 6.580 1.00 94.12 144 THR A C 1
ATOM 1029 O O . THR A 1 144 ? -0.500 12.032 6.950 1.00 94.12 144 THR A O 1
ATOM 1032 N N . CYS A 1 145 ? 0.596 10.852 5.370 1.00 92.75 145 CYS A N 1
ATOM 1033 C CA . CYS A 1 145 ? -0.432 11.002 4.348 1.00 92.75 145 CYS A CA 1
ATOM 1034 C C . CYS A 1 145 ? -1.743 10.358 4.806 1.00 92.75 145 CYS A C 1
ATOM 1036 O O . CYS A 1 145 ? -2.778 11.012 4.884 1.00 92.75 145 CYS A O 1
ATOM 1038 N N . SER A 1 146 ? -1.661 9.100 5.238 1.00 93.69 146 SER A N 1
ATOM 1039 C CA . SER A 1 146 ? -2.833 8.294 5.582 1.00 93.69 146 SER A CA 1
ATOM 1040 C C . SER A 1 146 ? -3.648 8.899 6.727 1.00 93.69 146 SER A C 1
ATOM 1042 O O . SER A 1 146 ? -4.872 8.970 6.642 1.00 93.69 146 SER A O 1
ATOM 1044 N N . ALA A 1 147 ? -2.990 9.383 7.788 1.00 93.69 147 ALA A N 1
ATOM 1045 C CA . ALA A 1 147 ? -3.677 9.988 8.926 1.00 93.69 147 ALA A CA 1
ATOM 1046 C C . ALA A 1 147 ? -4.245 11.377 8.602 1.00 93.69 147 ALA A C 1
ATOM 1048 O O . ALA A 1 147 ? -5.355 11.696 9.030 1.00 93.69 147 ALA A O 1
ATOM 1049 N N . VAL A 1 148 ? -3.506 12.202 7.850 1.00 93.19 148 VAL A N 1
ATOM 1050 C CA . VAL A 1 148 ? -3.966 13.545 7.468 1.00 93.19 148 VAL A CA 1
ATOM 1051 C C . VAL A 1 148 ? -5.147 13.455 6.510 1.00 93.19 148 VAL A C 1
ATOM 1053 O O . VAL A 1 148 ? -6.163 14.089 6.767 1.00 93.19 148 VAL A O 1
ATOM 1056 N N . GLU A 1 149 ? -5.064 12.634 5.462 1.00 92.06 149 GLU A N 1
ATOM 1057 C CA . GLU A 1 149 ? -6.162 12.458 4.506 1.00 92.06 149 GLU A CA 1
ATOM 1058 C C . GLU A 1 149 ? -7.418 11.893 5.172 1.00 92.06 149 GLU A C 1
ATOM 1060 O O . GLU A 1 149 ? -8.530 12.338 4.891 1.00 92.06 149 GLU A O 1
ATOM 1065 N N . MET A 1 150 ? -7.253 10.917 6.068 1.00 91.12 150 MET A N 1
ATOM 1066 C CA . MET A 1 150 ? -8.362 10.335 6.821 1.00 91.12 150 MET A CA 1
ATOM 1067 C C . MET A 1 150 ? -9.056 11.376 7.714 1.00 91.12 150 MET A C 1
ATOM 1069 O O . MET A 1 150 ? -10.289 11.403 7.776 1.00 91.12 150 MET A O 1
ATOM 1073 N N . GLY A 1 151 ? -8.280 12.229 8.393 1.00 91.50 151 GLY A N 1
ATOM 1074 C CA . GLY A 1 151 ? -8.798 13.320 9.221 1.00 91.50 151 GLY A CA 1
ATOM 1075 C C . GLY A 1 151 ? -9.472 14.421 8.402 1.00 91.50 151 GLY A C 1
ATOM 1076 O O . GLY A 1 151 ? -10.598 14.806 8.711 1.00 91.50 151 GLY A O 1
ATOM 1077 N N . ASP A 1 152 ? -8.828 14.873 7.325 1.00 92.94 152 ASP A N 1
ATOM 1078 C CA . ASP A 1 152 ? -9.319 15.938 6.442 1.00 92.94 152 ASP A CA 1
ATOM 1079 C C . ASP A 1 152 ? -10.652 15.565 5.781 1.00 92.94 152 ASP A C 1
ATOM 1081 O O . ASP A 1 152 ? -11.628 16.309 5.884 1.00 92.94 152 ASP A O 1
ATOM 1085 N N . LYS A 1 153 ? -10.759 14.346 5.230 1.00 91.50 153 LYS A N 1
ATOM 1086 C CA . LYS A 1 153 ? -12.018 13.818 4.669 1.00 91.50 153 LYS A CA 1
ATOM 1087 C C . LYS A 1 153 ? -13.151 13.756 5.702 1.00 91.50 153 LYS A C 1
ATOM 1089 O O . LYS A 1 153 ? -14.320 13.805 5.327 1.00 91.50 153 LYS A O 1
ATOM 1094 N N . GLY A 1 154 ? -12.810 13.630 6.986 1.00 89.38 154 GLY A N 1
ATOM 1095 C CA . GLY A 1 154 ? -13.747 13.655 8.110 1.00 89.38 154 GLY A CA 1
ATOM 1096 C C . GLY A 1 154 ? -14.013 15.046 8.694 1.00 89.38 154 GLY A C 1
ATOM 1097 O O . GLY A 1 154 ? -14.873 15.174 9.563 1.00 89.38 154 GLY A O 1
ATOM 1098 N N . ASN A 1 155 ? -13.292 16.082 8.246 1.00 93.38 155 ASN A N 1
ATOM 1099 C CA . ASN A 1 155 ? -13.230 17.404 8.877 1.00 93.38 155 ASN A CA 1
ATOM 1100 C C . ASN A 1 155 ? -12.847 17.329 10.375 1.00 93.38 155 ASN A C 1
ATOM 1102 O O . ASN A 1 155 ? -13.470 17.952 11.239 1.00 93.38 155 ASN A O 1
ATOM 1106 N N . LEU A 1 156 ? -11.835 16.513 10.685 1.00 93.62 156 LEU A N 1
ATOM 1107 C CA . LEU A 1 156 ? -11.346 16.209 12.031 1.00 93.62 156 LEU A CA 1
ATOM 1108 C C . LEU A 1 156 ? -9.817 16.332 12.111 1.00 93.62 156 LEU A C 1
ATOM 1110 O O . LEU A 1 156 ? -9.105 16.268 11.113 1.00 93.62 156 LEU A O 1
ATOM 1114 N N . GLY A 1 157 ? -9.299 16.462 13.334 1.00 92.94 157 GLY A N 1
ATOM 1115 C CA . GLY A 1 157 ? -7.871 16.296 13.617 1.00 92.94 157 GLY A CA 1
ATOM 1116 C C . GLY A 1 157 ? -7.542 14.866 14.051 1.00 92.94 157 GLY A C 1
ATOM 1117 O O . GLY A 1 157 ? -8.371 14.201 14.671 1.00 92.94 157 GLY A O 1
ATOM 1118 N N . VAL A 1 158 ? -6.311 14.416 13.791 1.00 93.31 158 VAL A N 1
ATOM 1119 C CA . VAL A 1 158 ? -5.807 13.107 14.239 1.00 93.31 158 VAL A CA 1
ATOM 1120 C C . VAL A 1 158 ? -4.652 13.295 15.217 1.00 93.31 158 VAL A C 1
ATOM 1122 O O . VAL A 1 158 ? -3.714 14.048 14.959 1.00 93.31 158 VAL A O 1
ATOM 1125 N N . ARG A 1 159 ? -4.708 12.590 16.353 1.00 94.06 159 ARG A N 1
ATOM 1126 C CA . ARG A 1 159 ? -3.606 12.503 17.317 1.00 94.06 159 ARG A CA 1
ATOM 1127 C C . ARG A 1 159 ? -2.985 11.116 17.239 1.00 94.06 159 ARG A C 1
ATOM 1129 O O . ARG A 1 159 ? -3.630 10.137 17.601 1.00 94.06 159 ARG A O 1
ATOM 1136 N N . LEU A 1 160 ? -1.724 11.056 16.831 1.00 94.75 160 LEU A N 1
ATOM 1137 C CA . LEU A 1 160 ? -0.945 9.823 16.800 1.00 94.75 160 LEU A CA 1
ATOM 1138 C C . LEU A 1 160 ? 0.005 9.765 17.995 1.00 94.75 160 LEU A C 1
ATOM 1140 O O . LEU A 1 160 ? 0.648 10.756 18.343 1.00 94.75 160 LEU A O 1
ATOM 1144 N N . ASP A 1 161 ? 0.088 8.592 18.608 1.00 95.81 161 ASP A N 1
ATOM 1145 C CA . ASP A 1 161 ? 1.081 8.264 19.625 1.00 95.81 161 ASP A CA 1
ATOM 1146 C C . ASP A 1 161 ? 2.140 7.360 18.990 1.00 95.81 161 ASP A C 1
ATOM 1148 O O . ASP A 1 161 ? 1.901 6.174 18.751 1.00 95.81 161 ASP A O 1
ATOM 1152 N N . LEU A 1 162 ? 3.296 7.940 18.659 1.00 95.56 162 LEU A N 1
ATOM 1153 C CA . LEU A 1 162 ? 4.336 7.243 17.900 1.00 95.56 162 LEU A CA 1
ATOM 1154 C C . LEU A 1 162 ? 5.018 6.133 18.701 1.00 95.56 162 LEU A C 1
ATOM 1156 O O . LEU A 1 162 ? 5.567 5.213 18.104 1.00 95.56 162 LEU A O 1
ATOM 1160 N N . GLU A 1 163 ? 4.929 6.153 20.034 1.00 95.06 163 GLU A N 1
ATOM 1161 C CA . GLU A 1 163 ? 5.452 5.067 20.870 1.00 95.06 163 GLU A CA 1
ATOM 1162 C C . GLU A 1 163 ? 4.665 3.761 20.688 1.00 95.06 163 GLU A C 1
ATOM 1164 O O . GLU A 1 163 ? 5.171 2.681 20.991 1.00 95.06 163 GLU A O 1
ATOM 1169 N N . LYS A 1 164 ? 3.439 3.843 20.154 1.00 95.44 164 LYS A N 1
ATOM 1170 C CA . LYS A 1 164 ? 2.586 2.684 19.859 1.00 95.44 164 LYS A CA 1
ATOM 1171 C C . LYS A 1 164 ? 2.749 2.150 18.439 1.00 95.44 164 LYS A C 1
ATOM 1173 O O . LYS A 1 164 ? 2.155 1.120 18.123 1.00 95.44 164 LYS A O 1
ATOM 1178 N N . VAL A 1 165 ? 3.523 2.818 17.582 1.00 96.44 165 VAL A N 1
ATOM 1179 C CA . VAL A 1 165 ? 3.752 2.357 16.207 1.00 96.44 165 VAL A CA 1
ATOM 1180 C C . VAL A 1 165 ? 4.632 1.101 16.243 1.00 96.44 165 VAL A C 1
ATOM 1182 O O . VAL A 1 165 ? 5.752 1.156 16.760 1.00 96.44 165 VAL A O 1
ATOM 1185 N N . PRO A 1 166 ? 4.181 -0.041 15.689 1.00 95.62 166 PRO A N 1
ATOM 1186 C CA . PRO A 1 166 ? 5.005 -1.240 15.629 1.00 95.62 166 PRO A CA 1
ATOM 1187 C C . PRO A 1 166 ? 6.215 -1.001 14.724 1.00 95.62 166 PRO A C 1
ATOM 1189 O O . PRO A 1 166 ? 6.056 -0.749 13.531 1.00 95.62 166 PRO A O 1
ATOM 1192 N N . THR A 1 167 ? 7.428 -1.111 15.267 1.00 96.31 167 THR A N 1
ATOM 1193 C CA . THR A 1 167 ? 8.673 -0.880 14.518 1.00 96.31 167 THR A CA 1
ATOM 1194 C C . THR A 1 167 ? 9.491 -2.154 14.336 1.00 96.31 167 THR A C 1
ATOM 1196 O O . THR A 1 167 ? 9.544 -3.024 15.211 1.00 96.31 167 THR A O 1
ATOM 1199 N N . ARG A 1 168 ? 10.115 -2.292 13.161 1.00 94.19 168 ARG A N 1
ATOM 1200 C CA . ARG A 1 168 ? 11.053 -3.382 12.836 1.00 94.19 168 ARG A CA 1
ATOM 1201 C C . ARG A 1 168 ? 12.487 -3.016 13.213 1.00 94.19 168 ARG A C 1
ATOM 1203 O O . ARG A 1 168 ? 13.278 -3.894 13.544 1.00 94.19 168 ARG A O 1
ATOM 1210 N N . GLU A 1 169 ? 12.811 -1.727 13.166 1.00 91.00 169 GLU A N 1
ATOM 1211 C CA . GLU A 1 169 ? 14.144 -1.199 13.437 1.00 91.00 169 GLU A CA 1
ATOM 1212 C C . GLU A 1 169 ? 14.202 -0.464 14.776 1.00 91.00 169 GLU A C 1
ATOM 1214 O O . GLU A 1 169 ? 13.268 0.221 15.189 1.00 91.00 169 GLU A O 1
ATOM 1219 N N . LEU A 1 170 ? 15.338 -0.585 15.459 1.00 91.31 170 LEU A N 1
ATOM 1220 C CA . LEU A 1 170 ? 15.562 0.100 16.726 1.00 91.31 170 LEU A CA 1
ATOM 1221 C C . LEU A 1 170 ? 15.852 1.588 16.503 1.00 91.31 170 LEU A C 1
ATOM 1223 O O . LEU A 1 170 ? 16.517 1.970 15.536 1.00 91.31 170 LEU A O 1
ATOM 1227 N N . LYS A 1 171 ? 15.438 2.410 17.476 1.00 92.56 171 LYS A N 1
ATOM 1228 C CA . LYS A 1 171 ? 15.744 3.851 17.540 1.00 92.56 171 LYS A CA 1
ATOM 1229 C C . LYS A 1 171 ? 15.337 4.611 16.273 1.00 92.56 171 LYS A C 1
ATOM 1231 O O . LYS A 1 171 ? 16.049 5.515 15.842 1.00 92.56 171 LYS A O 1
ATOM 1236 N N . MET A 1 172 ? 14.217 4.229 15.666 1.00 93.94 172 MET A N 1
ATOM 1237 C CA . MET A 1 172 ? 13.621 5.046 14.617 1.00 93.94 172 MET A CA 1
ATOM 1238 C C . MET A 1 172 ? 13.225 6.403 15.194 1.00 93.94 172 MET A C 1
ATOM 1240 O O . MET A 1 172 ? 12.714 6.503 16.309 1.00 93.94 172 MET A O 1
ATOM 1244 N N . THR A 1 173 ? 13.493 7.454 14.437 1.00 94.94 173 THR A N 1
ATOM 1245 C CA . THR A 1 173 ? 13.062 8.807 14.773 1.00 94.94 173 THR A CA 1
ATOM 1246 C C . THR A 1 173 ? 11.585 8.991 14.437 1.00 94.94 173 THR A C 1
ATOM 1248 O O . THR A 1 173 ? 11.035 8.291 13.586 1.00 94.94 173 THR A O 1
ATOM 1251 N N . ALA A 1 174 ? 10.943 9.985 15.055 1.00 95.00 174 ALA A N 1
ATOM 1252 C CA . ALA A 1 174 ? 9.569 10.355 14.715 1.00 95.00 174 ALA A CA 1
ATOM 1253 C C . ALA A 1 174 ? 9.410 10.666 13.215 1.00 95.00 174 ALA A C 1
ATOM 1255 O O . ALA A 1 174 ? 8.418 10.280 12.608 1.00 95.00 174 ALA A O 1
ATOM 1256 N N . TYR A 1 175 ? 10.415 11.309 12.611 1.00 92.88 175 TYR A N 1
ATOM 1257 C CA . TYR A 1 175 ? 10.445 11.611 11.181 1.00 92.88 175 TYR A CA 1
ATOM 1258 C C . TYR A 1 175 ? 10.421 10.337 10.323 1.00 92.88 175 TYR A C 1
ATOM 1260 O O . TYR A 1 175 ? 9.583 10.208 9.435 1.00 92.88 175 TYR A O 1
ATOM 1268 N N . GLU A 1 176 ? 11.295 9.372 10.625 1.00 92.44 176 GLU A N 1
ATOM 1269 C CA . GLU A 1 176 ? 11.357 8.097 9.901 1.00 92.44 176 GLU A CA 1
ATOM 1270 C C . GLU A 1 176 ? 10.068 7.287 10.067 1.00 92.44 176 GLU A C 1
ATOM 1272 O O . GLU A 1 176 ? 9.578 6.737 9.090 1.00 92.44 176 GLU A O 1
ATOM 1277 N N . MET A 1 177 ? 9.482 7.234 11.269 1.00 95.19 177 MET A N 1
ATOM 1278 C CA . MET A 1 177 ? 8.208 6.531 11.478 1.00 95.19 177 MET A CA 1
ATOM 1279 C C . MET A 1 177 ? 7.069 7.165 10.673 1.00 95.19 177 MET A C 1
ATOM 1281 O O . MET A 1 177 ? 6.276 6.457 10.056 1.00 95.19 177 MET A O 1
ATOM 1285 N N . MET A 1 178 ? 6.996 8.499 10.667 1.00 94.81 178 MET A N 1
ATOM 1286 C CA . MET A 1 178 ? 5.916 9.240 10.019 1.00 94.81 178 MET A CA 1
ATOM 1287 C C . MET A 1 178 ? 5.970 9.168 8.490 1.00 94.81 178 MET A C 1
ATOM 1289 O O . MET A 1 178 ? 4.915 9.151 7.858 1.00 94.81 178 MET A O 1
ATOM 1293 N N . LEU A 1 179 ? 7.169 9.121 7.901 1.00 92.81 179 LEU A N 1
ATOM 1294 C CA . LEU A 1 179 ? 7.378 9.133 6.446 1.00 92.81 179 LEU A CA 1
ATOM 1295 C C . LEU A 1 179 ? 7.812 7.790 5.858 1.00 92.81 179 LEU A C 1
ATOM 1297 O O . LEU A 1 179 ? 8.072 7.710 4.661 1.00 92.81 179 LEU A O 1
ATOM 1301 N N . SER A 1 180 ? 7.908 6.746 6.677 1.00 92.50 180 SER A N 1
ATOM 1302 C CA . SER A 1 180 ? 8.189 5.398 6.199 1.00 92.50 180 SER A CA 1
ATOM 1303 C C . SER A 1 180 ? 7.112 4.921 5.233 1.00 92.50 180 SER A C 1
ATOM 1305 O O . SER A 1 180 ? 5.921 4.972 5.543 1.00 92.50 180 SER A O 1
ATOM 1307 N N . GLU A 1 181 ? 7.546 4.350 4.118 1.00 93.06 181 GLU A N 1
ATOM 1308 C CA . GLU A 1 181 ? 6.722 3.740 3.075 1.00 93.06 181 GLU A CA 1
ATOM 1309 C C . GLU A 1 181 ? 6.861 2.205 3.108 1.00 93.06 181 GLU A C 1
ATOM 1311 O O . GLU A 1 181 ? 6.803 1.532 2.078 1.00 93.06 181 GLU A O 1
ATOM 1316 N N . SER A 1 182 ? 7.068 1.636 4.308 1.00 93.62 182 SER A N 1
ATOM 1317 C CA . SER A 1 182 ? 6.979 0.180 4.512 1.00 93.62 182 SER A CA 1
ATOM 1318 C C . SER A 1 182 ? 5.656 -0.344 3.948 1.00 93.62 182 SER A C 1
ATOM 1320 O O . SER A 1 182 ? 4.616 0.301 4.104 1.00 93.62 182 SER A O 1
ATOM 1322 N N . GLN A 1 183 ? 5.702 -1.493 3.289 1.00 93.56 183 GLN A N 1
ATOM 1323 C CA . GLN A 1 183 ? 4.544 -2.073 2.616 1.00 93.56 183 GLN A CA 1
ATOM 1324 C C . GLN A 1 183 ? 3.647 -2.848 3.594 1.00 93.56 183 GLN A C 1
ATOM 1326 O O . GLN A 1 183 ? 3.993 -3.007 4.767 1.00 93.56 183 GLN A O 1
ATOM 1331 N N . GLU A 1 184 ? 2.480 -3.271 3.103 1.00 95.62 184 GLU A N 1
ATOM 1332 C CA . GLU A 1 184 ? 1.499 -4.106 3.808 1.00 95.62 184 GLU A CA 1
ATOM 1333 C C . GLU A 1 184 ? 0.995 -3.515 5.130 1.00 95.62 184 GLU A C 1
ATOM 1335 O O . GLU A 1 184 ? 1.072 -4.136 6.196 1.00 95.62 184 GLU A O 1
ATOM 1340 N N . ARG A 1 185 ? 0.495 -2.275 5.080 1.00 96.56 185 ARG A N 1
ATOM 1341 C CA . ARG A 1 185 ? -0.017 -1.551 6.249 1.00 96.56 185 ARG A CA 1
ATOM 1342 C C . ARG A 1 185 ? -1.331 -0.845 5.948 1.00 96.56 1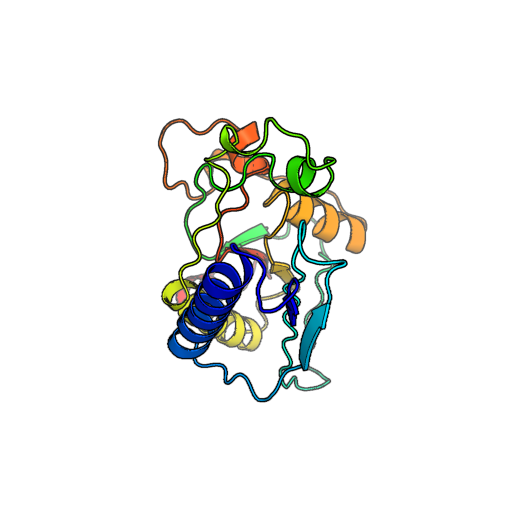85 ARG A C 1
ATOM 1344 O O . ARG A 1 185 ? -1.478 -0.208 4.908 1.00 96.56 185 ARG A O 1
ATOM 1351 N N . MET A 1 186 ? -2.234 -0.889 6.920 1.00 95.75 186 MET A N 1
ATOM 1352 C CA . MET A 1 186 ? -3.513 -0.184 6.905 1.00 95.75 186 MET A CA 1
ATOM 1353 C C . MET A 1 186 ? -3.670 0.659 8.167 1.00 95.75 186 MET A C 1
ATOM 1355 O O . MET A 1 186 ? -3.210 0.293 9.253 1.00 95.75 186 MET A O 1
ATOM 1359 N N . LEU A 1 187 ? -4.393 1.763 8.029 1.00 95.31 187 LEU A N 1
ATOM 1360 C CA . LEU A 1 187 ? -4.875 2.588 9.123 1.00 95.31 187 LEU A CA 1
ATOM 1361 C C . LEU A 1 187 ? -6.401 2.493 9.176 1.00 95.31 187 LEU A C 1
ATOM 1363 O O . LEU A 1 187 ? -7.068 2.603 8.148 1.00 95.31 187 LEU A O 1
ATOM 1367 N N . MET A 1 188 ? -6.968 2.305 10.364 1.00 94.44 188 MET A N 1
ATOM 1368 C CA . MET A 1 188 ? -8.419 2.212 10.545 1.00 94.44 188 MET A CA 1
ATOM 1369 C C . MET A 1 188 ? -8.904 3.037 11.723 1.00 94.44 188 MET A C 1
ATOM 1371 O O . MET A 1 188 ? -8.189 3.214 12.706 1.00 94.44 188 MET A O 1
ATOM 1375 N N . VAL A 1 189 ? -10.156 3.477 11.648 1.00 94.50 189 VAL A N 1
ATOM 1376 C CA . VAL A 1 189 ? -10.907 3.972 12.803 1.00 94.50 189 VAL A CA 1
ATOM 1377 C C . VAL A 1 189 ? -11.935 2.922 13.179 1.00 94.50 189 VAL A C 1
ATOM 1379 O O . VAL A 1 189 ? -12.684 2.458 12.316 1.00 94.50 189 VAL A O 1
ATOM 1382 N N . LEU A 1 190 ? -11.970 2.544 14.455 1.00 94.44 190 LEU A N 1
ATOM 1383 C CA . LEU A 1 190 ? -12.867 1.501 14.948 1.00 94.44 190 LEU A CA 1
ATOM 1384 C C . LEU A 1 190 ? -13.943 2.056 15.882 1.00 94.44 190 LEU A C 1
ATOM 1386 O O . LEU A 1 190 ? -13.735 3.058 16.564 1.00 94.44 190 LEU A O 1
ATOM 1390 N N . GLN A 1 191 ? -15.069 1.350 15.952 1.00 93.44 191 GLN A N 1
ATOM 1391 C CA . GLN A 1 191 ? -16.077 1.509 16.995 1.00 93.44 191 GLN A CA 1
ATOM 1392 C C . GLN A 1 191 ? -15.459 1.116 18.351 1.00 93.44 191 GLN A C 1
ATOM 1394 O O . GLN A 1 191 ? -15.042 -0.040 18.502 1.00 93.44 191 GLN A O 1
ATOM 1399 N N . PRO A 1 1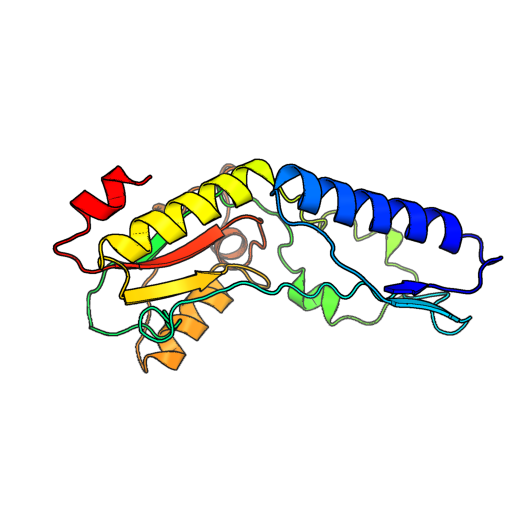92 ? -15.386 2.025 19.342 1.00 92.69 192 PRO A N 1
ATOM 1400 C CA . PRO A 1 192 ? -14.743 1.751 20.628 1.00 92.69 192 PRO A CA 1
ATOM 1401 C C . PRO A 1 192 ? -15.313 0.520 21.344 1.00 92.69 192 PRO A C 1
ATOM 1403 O O . PRO A 1 192 ? -14.577 -0.269 21.929 1.00 92.69 192 PRO A O 1
ATOM 1406 N N . GLU A 1 193 ? -16.628 0.319 21.271 1.00 94.12 193 GLU A N 1
ATOM 1407 C CA . GLU A 1 193 ? -17.323 -0.799 21.905 1.00 94.12 193 GLU A CA 1
ATOM 1408 C C . GLU A 1 193 ? -17.027 -2.159 21.257 1.00 94.12 193 GLU A C 1
ATOM 1410 O O . GLU A 1 193 ? -17.242 -3.190 21.892 1.00 94.12 193 GLU A O 1
ATOM 1415 N N . LYS A 1 194 ? -16.487 -2.170 20.030 1.00 92.94 194 LYS A N 1
ATOM 1416 C CA . LYS A 1 194 ? -16.113 -3.384 19.290 1.00 92.94 194 LYS A CA 1
ATOM 1417 C C . LYS A 1 194 ? -14.607 -3.611 19.210 1.00 92.94 194 LYS A C 1
ATOM 1419 O O . LYS A 1 194 ? -14.158 -4.494 18.484 1.00 92.94 194 LYS A O 1
ATOM 1424 N N . GLU A 1 195 ? -13.804 -2.869 19.973 1.00 88.12 195 GLU A N 1
ATOM 1425 C CA . GLU A 1 195 ? -12.346 -3.044 19.971 1.00 88.12 195 GLU A CA 1
ATOM 1426 C C . GLU A 1 195 ? -11.938 -4.482 20.346 1.00 88.12 195 GLU A C 1
ATOM 1428 O O . GLU A 1 195 ? -10.992 -5.027 19.782 1.00 88.12 195 GLU A O 1
ATOM 1433 N N . GLY A 1 196 ? -12.669 -5.125 21.263 1.00 89.56 196 GLY A N 1
ATOM 1434 C CA . GLY A 1 196 ? -12.419 -6.518 21.647 1.00 89.56 196 GLY A CA 1
ATOM 1435 C C . GLY A 1 196 ? -12.666 -7.517 20.514 1.00 89.56 196 GLY A C 1
ATOM 1436 O O . GLY A 1 196 ? -11.858 -8.420 20.320 1.00 89.56 196 GLY A O 1
ATOM 1437 N N . GLU A 1 197 ? -13.744 -7.328 19.747 1.00 91.00 197 GLU A N 1
ATOM 1438 C CA . GLU A 1 197 ? -14.043 -8.135 18.555 1.00 91.00 197 GLU A CA 1
ATOM 1439 C C . GLU A 1 197 ? -12.972 -7.913 17.487 1.00 91.00 197 GLU A C 1
ATOM 1441 O O . GLU A 1 197 ? -12.439 -8.870 16.933 1.00 91.00 197 GLU A O 1
ATOM 1446 N N . ALA A 1 198 ? -12.587 -6.653 17.270 1.00 90.31 198 ALA A N 1
ATOM 1447 C CA . ALA A 1 198 ? -11.549 -6.307 16.316 1.00 90.31 198 ALA A CA 1
ATOM 1448 C C . ALA A 1 198 ? -10.205 -6.956 16.658 1.00 90.31 198 ALA A C 1
ATOM 1450 O O . ALA A 1 198 ? -9.557 -7.527 15.790 1.00 90.31 198 ALA A O 1
ATOM 1451 N N . ARG A 1 199 ? -9.806 -6.930 17.933 1.00 88.25 199 ARG A N 1
ATOM 1452 C CA . ARG A 1 199 ? -8.574 -7.568 18.417 1.00 88.25 199 ARG A CA 1
ATOM 1453 C C . ARG A 1 199 ? -8.578 -9.090 18.319 1.00 88.25 199 ARG A C 1
ATOM 1455 O O . ARG A 1 199 ? -7.512 -9.664 18.442 1.00 88.25 199 ARG A O 1
ATOM 1462 N N . ALA A 1 200 ? -9.728 -9.742 18.175 1.00 90.75 200 ALA A N 1
ATOM 1463 C CA . ALA A 1 200 ? -9.778 -11.194 18.020 1.00 90.75 200 ALA A CA 1
ATOM 1464 C C . ALA A 1 200 ? -9.479 -11.645 16.579 1.00 90.75 200 ALA A C 1
ATOM 1466 O O . ALA A 1 200 ? -9.105 -12.798 16.377 1.00 90.75 200 ALA A O 1
ATOM 1467 N N . VAL A 1 201 ? -9.642 -10.745 15.602 1.00 88.88 201 VAL A N 1
ATOM 1468 C CA . VAL A 1 201 ? -9.347 -10.990 14.180 1.00 88.88 201 VAL A CA 1
ATOM 1469 C C . VAL A 1 201 ? -7.837 -10.887 13.883 1.00 88.88 201 VAL A C 1
ATOM 1471 O O . VAL A 1 201 ? -7.369 -11.484 12.916 1.00 88.88 201 VAL A O 1
ATOM 1474 N N . PHE A 1 202 ? -7.066 -10.169 14.715 1.00 75.75 202 PHE A N 1
ATOM 1475 C CA . PHE A 1 202 ? -5.618 -9.923 14.560 1.00 75.75 202 PHE A CA 1
ATOM 1476 C C . PHE A 1 202 ? -4.786 -10.588 15.660 1.00 75.75 202 PHE A C 1
ATOM 1478 O O . PHE A 1 202 ? -3.657 -11.032 15.350 1.00 75.75 202 PHE A O 1
#

Sequence (202 aa):
LSFGAVDHPKTRQLVHGVVAGIGGYGNCFGVPTVGGELRFDPAYNGNCLVNAFAAGLADADKIFYSAASGVGMPVVYLGAKTGRDGVGGATMASAEFDDTIDEKRPTVQVGDPFTEKSLMEACLELMQTGAVISIQDMGAAGLTCSAVEMGDKGNLGVRLDLEKVPTRELKMTAYEMMLSESQERMLMVLQPEKEGEARAVF

pLDDT: mean 89.48, std 11.6, range [48.22, 98.25]

Radius of gyration: 19.31 Å; Cα contacts (8 Å, |Δi|>4): 304; chains: 1; bounding box: 48×33×51 Å

Nearest PDB structures (foldseek):
  2hs3-assembly1_A  TM=9.105E-01  e=6.162E-15  Thermotoga maritima
  3viu-assembly1_A  TM=9.846E-01  e=1.558E-13  Thermus thermophilus HB8
  2hs0-assembly1_A  TM=9.711E-01  e=2.017E-13  Thermotoga maritima
  1vk3-assembly1_A  TM=9.390E-01  e=1.891E-13  Thermotoga maritima
  2hry-assembly1_A  TM=9.446E-01  e=7.831E-13  Thermotoga maritima

Mean predicted aligned error: 5.58 Å